Protein AF-0000000066668901 (afdb_homodimer)

Radius of gyration: 28.02 Å; Cα contacts (8 Å, |Δi|>4): 740; chains: 2; bounding box: 65×142×53 Å

Nearest PDB structures (foldseek):
  3ni9-assembly2_B  TM=7.219E-01  e=1.310E+00  Pseudomonas aeruginosa
  4esq-assembly1_A  TM=2.817E-01  e=3.958E-02  Mycobacterium tuberculosis H37Rv
  5hw3-assembly1_A  TM=5.478E-01  e=2.160E+00  Burkholderia vietnamiensis G4
  4pr7-assembly1_A  TM=4.783E-01  e=3.561E+00  Dickeya dadantii
  3bdr-assembly1_A-2  TM=2.875E-01  e=1.828E+00  Synechococcus elongatus

Sequence (358 aa):
MKRIVTRAVPGALLAILAFAAPAHAAPAHAAPVNAQQARDTCLDYLLQTIRAMPEGTYLEAAPDSSLPPGHVLPTGTGSAFLPRAEHYSLGYRLLGDSSSAVYGGTEAAWESFGWELVRKPPYPNGATETQVRPADGYLLDVLLGVGNEYTAVTLSCSTTEPFPGGGPAPAPVPATLVQMKRIVTRAVPGALLAILAFAAPAHAAPAHAAPVNAQQARDTCLDYLLQTIRAMPEGTYLEAAPDSSLPPGHVLPTGTGSAFLPRAEHYSLGYRLLGDSSSAVYGGTEAAWESFGWELVRKPPYPNGATETQVRPADGYLLDVLLGVGNEYTAVTLSCSTTEPFPGGGPAPAPVPATLVQ

Solvent-accessible surface area (backbone atoms only — not comparable to full-atom values): 19812 Å² total; per-residue (Å²): 134,84,81,77,78,76,75,78,74,79,76,77,75,75,75,73,74,72,70,70,67,73,72,73,69,65,70,70,41,62,55,40,77,32,51,47,55,39,50,52,51,39,51,48,53,52,50,54,45,41,55,61,32,66,88,76,30,35,34,33,49,52,85,82,32,94,55,66,36,56,46,76,43,76,37,47,59,41,46,99,43,29,71,26,42,22,30,43,24,30,17,25,31,47,44,52,94,39,52,68,54,46,53,54,38,50,52,51,30,40,47,73,74,66,44,65,78,43,75,49,79,63,44,96,76,63,25,40,39,40,32,35,59,88,28,54,32,38,39,35,38,40,33,43,17,46,45,97,88,46,64,46,27,34,41,32,28,31,42,38,33,61,19,64,38,86,60,73,79,47,81,86,68,74,63,59,48,69,98,132,85,80,79,77,77,77,78,72,80,75,79,77,73,75,72,73,72,70,71,66,73,73,73,69,67,70,70,42,62,55,39,76,33,52,46,55,40,51,52,52,38,51,49,53,52,49,54,45,40,56,61,30,66,88,76,31,34,33,32,48,52,85,81,32,95,56,66,37,58,46,74,45,76,38,46,60,41,47,99,41,29,72,25,42,21,31,42,25,29,18,27,30,47,45,51,93,41,52,68,53,46,53,53,38,48,53,51,29,40,47,73,73,69,43,67,80,44,75,50,78,63,44,96,75,62,24,40,39,41,31,35,60,87,29,56,29,37,37,35,38,41,34,42,19,45,44,96,87,47,64,45,27,33,42,33,29,32,42,39,34,60,20,64,38,87,60,71,77,48,78,84,68,74,63,59,48,70,100

pLDDT: mean 81.2, std 20.25, range [31.91, 98.62]

Secondary structure (DSSP, 8-state):
------------------------------S-SSHHHHHHHHHHHHHHHHHTSPTT-EEE--TT-SS-SEEEEE-S---SSSPPEEEEEEEEEEESS-HHHHHHHHHHHHHHTTPPPEEPPPPTTS-EEEEE-SSTTEEEEEEEEE-SS-EEEEEEEEESS-EE-SSPPPPPPPSEEE-/------------------------------S-SSHHHHHHHHHHHHHHHHHTSPTT-EEE--TT-SS-SEEEEE-S---SSSPPEEEEEEEEEEESS-HHHHHHHHHHHHHHTTPPPEEPPPPTTS-EEEEE-SSTTEEEEEEEEE-SS-EEEEEEEEESS-EE-SSPPPPPPPSEEE-

Foldseek 3Di:
DDPPPPPPDPPPPPPPPPPPPPLPLPPQPDADADQQRQVVVFVVVVQLQQVQFDAFKKWAADPPDPDAQKDKAFDDDDDPVRWTWIKIKGKTWIDDDALVRVLVRSVVSCVVSVWDKDWDDADPQRKTKIWTDSHAFKIWMWIWDDDPPGIIIMIMMMGPDTHTDPDDHHDGDDRMGHD/DDPPPPPDDPPPPPPPPPPPPPLPLPPQDDADADQQRQVVVFVVVVQLQVVQFDAFKKWAADPPDPDAQKDKAFDDDDDPVRWTWIKIKGKTWIDDDALVRVLVRSVVSCVVSVWDKDWDDADPQRKTKIWTDSHAFKIWMWIWDDDPPGIIIMIMMMGPDTHTDPDDHHDGDDRMGHD

Organism: Nocardia brasiliensis (strain ATCC 700358 / HUJEG-1) (NCBI:txid1133849)

Structure (mmCIF, N/CA/C/O backbone):
data_AF-0000000066668901-model_v1
#
loop_
_entity.id
_entity.type
_entity.pdbx_description
1 polymer 'Secreted protein'
#
loop_
_atom_site.group_PDB
_atom_site.id
_atom_site.type_symbol
_atom_site.label_atom_id
_atom_site.label_alt_id
_atom_site.label_comp_id
_atom_site.label_asym_id
_atom_site.label_entity_id
_atom_site.label_seq_id
_atom_site.pdbx_PDB_ins_code
_atom_site.Cartn_x
_atom_site.Cartn_y
_atom_site.Cartn_z
_atom_site.occupancy
_atom_site.B_iso_or_equiv
_atom_site.auth_seq_id
_atom_site.auth_comp_id
_atom_site.auth_asym_id
_atom_site.auth_atom_id
_atom_site.pdbx_PDB_model_num
ATOM 1 N N . MET A 1 1 ? -48.812 73.938 -0.916 1 35.53 1 MET A N 1
ATOM 2 C CA . MET A 1 1 ? -47.906 73.062 -1.65 1 35.53 1 MET A CA 1
ATOM 3 C C . MET A 1 1 ? -47.75 71.688 -0.967 1 35.53 1 MET A C 1
ATOM 5 O O . MET A 1 1 ? -47.5 71.625 0.233 1 35.53 1 MET A O 1
ATOM 9 N N . LYS A 1 2 ? -48.5 70.688 -1.486 1 43.75 2 LYS A N 1
ATOM 10 C CA . LYS A 1 2 ? -48.688 69.312 -1.027 1 43.75 2 LYS A CA 1
ATOM 11 C C . LYS A 1 2 ? -47.375 68.562 -0.97 1 43.75 2 LYS A C 1
ATOM 13 O O . LYS A 1 2 ? -46.625 68.562 -1.948 1 43.75 2 LYS A O 1
ATOM 18 N N . ARG A 1 3 ? -46.812 68.375 0.239 1 45.44 3 ARG A N 1
ATOM 19 C CA . ARG A 1 3 ? -45.594 67.625 0.532 1 45.44 3 ARG A CA 1
ATOM 20 C C . ARG A 1 3 ? -45.719 66.188 0.043 1 45.44 3 ARG A C 1
ATOM 22 O O . ARG A 1 3 ? -46.656 65.438 0.432 1 45.44 3 ARG A O 1
ATOM 29 N N . ILE A 1 4 ? -45.438 65.938 -1.246 1 40.59 4 ILE A N 1
ATOM 30 C CA . ILE A 1 4 ? -45.531 64.562 -1.791 1 40.59 4 ILE A CA 1
ATOM 31 C C . ILE A 1 4 ? -44.562 63.625 -1.046 1 40.59 4 ILE A C 1
ATOM 33 O O . ILE A 1 4 ? -43.375 63.844 -1.037 1 40.59 4 ILE A O 1
ATOM 37 N N . VAL A 1 5 ? -45 63 0.027 1 40.78 5 VAL A N 1
ATOM 38 C CA . VAL A 1 5 ? -44.25 62 0.776 1 40.78 5 VAL A CA 1
ATOM 39 C C . VAL A 1 5 ? -43.969 60.781 -0.121 1 40.78 5 VAL A C 1
ATOM 41 O O . VAL A 1 5 ? -44.875 60.094 -0.578 1 40.78 5 VAL A O 1
ATOM 44 N N . THR A 1 6 ? -42.969 60.906 -1.018 1 38.84 6 THR A N 1
ATOM 45 C CA . THR A 1 6 ? -42.625 59.719 -1.814 1 38.84 6 THR A CA 1
ATOM 46 C C . THR A 1 6 ? -42.156 58.594 -0.92 1 38.84 6 THR A C 1
ATOM 48 O O . THR A 1 6 ? -41.219 58.75 -0.132 1 38.84 6 THR A O 1
ATOM 51 N N . ARG A 1 7 ? -43.062 57.656 -0.615 1 41.59 7 ARG A N 1
ATOM 52 C CA . ARG A 1 7 ? -42.781 56.406 0.105 1 41.59 7 ARG A CA 1
ATOM 53 C C . ARG A 1 7 ? -41.719 55.594 -0.635 1 41.59 7 ARG A C 1
ATOM 55 O O . ARG A 1 7 ? -41.906 55.281 -1.813 1 41.59 7 ARG A O 1
ATOM 62 N N . ALA A 1 8 ? -40.469 55.75 -0.237 1 41.97 8 ALA A N 1
ATOM 63 C CA . ALA A 1 8 ? -39.375 54.938 -0.774 1 41.97 8 ALA A CA 1
ATOM 64 C C . ALA A 1 8 ? -39.688 53.438 -0.672 1 41.97 8 ALA A C 1
ATOM 66 O O . ALA A 1 8 ? -40.125 52.969 0.381 1 41.97 8 ALA A O 1
ATOM 67 N N . VAL A 1 9 ? -40.156 52.875 -1.815 1 43 9 VAL A N 1
ATOM 68 C CA . VAL A 1 9 ? -40.438 51.438 -1.922 1 43 9 VAL A CA 1
ATOM 69 C C . VAL A 1 9 ? -39.219 50.656 -1.488 1 43 9 VAL A C 1
ATOM 71 O O . VAL A 1 9 ? -38.094 51 -1.865 1 43 9 VAL A O 1
ATOM 74 N N . PRO A 1 10 ? -39.344 49.906 -0.34 1 42.06 10 PRO A N 1
ATOM 75 C CA . PRO A 1 10 ? -38.219 49.031 0.093 1 42.06 10 PRO A CA 1
ATOM 76 C C . PRO A 1 10 ? -37.719 48.125 -1.023 1 42.06 10 PRO A C 1
ATOM 78 O O . PRO A 1 10 ? -38.531 47.594 -1.809 1 42.06 10 PRO A O 1
ATOM 81 N N . GLY A 1 11 ? -36.562 48.531 -1.672 1 38.78 11 GLY A N 1
ATOM 82 C CA . GLY A 1 11 ? -35.906 47.688 -2.656 1 38.78 11 GLY A CA 1
ATOM 83 C C . GLY A 1 11 ? -35.781 46.25 -2.217 1 38.78 11 GLY A C 1
ATOM 84 O O . GLY A 1 11 ? -35.5 45.969 -1.053 1 38.78 11 GLY A O 1
ATOM 85 N N . ALA A 1 12 ? -36.625 45.312 -2.846 1 37.84 12 ALA A N 1
ATOM 86 C CA . ALA A 1 12 ? -36.5 43.875 -2.701 1 37.84 12 ALA A CA 1
ATOM 87 C C . ALA A 1 12 ? -35.062 43.406 -2.914 1 37.84 12 ALA A C 1
ATOM 89 O O . ALA A 1 12 ? -34.469 43.688 -3.961 1 37.84 12 ALA A O 1
ATOM 90 N N . LEU A 1 13 ? -34.25 43.375 -1.838 1 39.53 13 LEU A N 1
ATOM 91 C CA . LEU A 1 13 ? -32.969 42.719 -1.944 1 39.53 13 LEU A CA 1
ATOM 92 C C . LEU A 1 13 ? -33.094 41.344 -2.568 1 39.53 13 LEU A C 1
ATOM 94 O O . LEU A 1 13 ? -33.781 40.469 -2.014 1 39.53 13 LEU A O 1
ATOM 98 N N . LEU A 1 14 ? -33.062 41.281 -3.879 1 38.72 14 LEU A N 1
ATOM 99 C CA . LEU A 1 14 ? -32.906 39.969 -4.488 1 38.72 14 LEU A CA 1
ATOM 100 C C . LEU A 1 14 ? -31.719 39.219 -3.885 1 38.72 14 LEU A C 1
ATOM 102 O O . LEU A 1 14 ? -30.578 39.656 -4.008 1 38.72 14 LEU A O 1
ATOM 106 N N . ALA A 1 15 ? -32.031 38.406 -2.863 1 37.22 15 ALA A N 1
ATOM 107 C CA . ALA A 1 15 ? -31.047 37.438 -2.41 1 37.22 15 ALA A CA 1
ATOM 108 C C . ALA A 1 15 ? -30.547 36.594 -3.566 1 37.22 15 ALA A C 1
ATOM 110 O O . ALA A 1 15 ? -31.328 35.844 -4.18 1 37.22 15 ALA A O 1
ATOM 111 N N . ILE A 1 16 ? -29.594 37.125 -4.293 1 40.16 16 ILE A N 1
ATOM 112 C CA . ILE A 1 16 ? -28.922 36.219 -5.215 1 40.16 16 ILE A CA 1
ATOM 113 C C . ILE A 1 16 ? -28.469 34.969 -4.465 1 40.16 16 ILE A C 1
ATOM 115 O O . ILE A 1 16 ? -27.625 35.031 -3.572 1 40.16 16 ILE A O 1
ATOM 119 N N . LEU A 1 17 ? -29.312 34 -4.438 1 37.25 17 LEU A N 1
ATOM 120 C CA . LEU A 1 17 ? -28.828 32.656 -4.102 1 37.25 17 LEU A CA 1
ATOM 121 C C . LEU A 1 17 ? -27.609 32.312 -4.938 1 37.25 17 LEU A C 1
ATOM 123 O O . LEU A 1 17 ? -27.703 32.125 -6.152 1 37.25 17 LEU A O 1
ATOM 127 N N . ALA A 1 18 ? -26.453 32.844 -4.57 1 35.03 18 ALA A N 1
ATOM 128 C CA . ALA A 1 18 ? -25.25 32.25 -5.148 1 35.03 18 ALA A CA 1
ATOM 129 C C . ALA A 1 18 ? -25.344 30.719 -5.129 1 35.03 18 ALA A C 1
ATOM 131 O O . ALA A 1 18 ? -25.359 30.109 -4.062 1 35.03 18 ALA A O 1
ATOM 132 N N . PHE A 1 19 ? -25.984 30.156 -6.078 1 38.12 19 PHE A N 1
ATOM 133 C CA . PHE A 1 19 ? -25.75 28.734 -6.293 1 38.12 19 PHE A CA 1
ATOM 134 C C . PHE A 1 19 ? -24.25 28.422 -6.172 1 38.12 19 PHE A C 1
ATOM 136 O O . PHE A 1 19 ? -23.453 28.844 -7 1 38.12 19 PHE A O 1
ATOM 143 N N . ALA A 1 20 ? -23.75 28.266 -4.961 1 35.5 20 ALA A N 1
ATOM 144 C CA . ALA A 1 20 ? -22.422 27.672 -4.84 1 35.5 20 ALA A CA 1
ATOM 145 C C . ALA A 1 20 ? -22.203 26.594 -5.906 1 35.5 20 ALA A C 1
ATOM 147 O O . ALA A 1 20 ? -22.984 25.656 -6.031 1 35.5 20 ALA A O 1
ATOM 148 N N . ALA A 1 21 ? -21.688 26.953 -7.066 1 34.75 21 ALA A N 1
ATOM 149 C CA . ALA A 1 21 ? -21.234 25.953 -8.031 1 34.75 21 ALA A CA 1
ATOM 150 C C . ALA A 1 21 ? -20.75 24.703 -7.328 1 34.75 21 ALA A C 1
ATOM 152 O O . ALA A 1 21 ? -20.062 24.781 -6.305 1 34.75 21 ALA A O 1
ATOM 153 N N . PRO A 1 22 ? -21.5 23.641 -7.445 1 35.5 22 PRO A N 1
ATOM 154 C CA . PRO A 1 22 ? -20.969 22.406 -6.852 1 35.5 22 PRO A CA 1
ATOM 155 C C . PRO A 1 22 ? -19.453 22.312 -6.984 1 35.5 22 PRO A C 1
ATOM 157 O O . PRO A 1 22 ? -18.875 22.75 -7.984 1 35.5 22 PRO A O 1
ATOM 160 N N . ALA A 1 23 ? -18.719 22.625 -5.98 1 32.88 23 ALA A N 1
ATOM 161 C CA . ALA A 1 23 ? -17.281 22.359 -5.984 1 32.88 23 ALA A CA 1
ATOM 162 C C . ALA A 1 23 ? -16.938 21.25 -6.965 1 32.88 23 ALA A C 1
ATOM 164 O O . ALA A 1 23 ? -17.609 20.219 -7.012 1 32.88 23 ALA A O 1
ATOM 165 N N . HIS A 1 24 ? -16.562 21.516 -8.172 1 31.91 24 HIS A N 1
ATOM 166 C CA . HIS A 1 24 ? -16.031 20.562 -9.148 1 31.91 24 HIS A CA 1
ATOM 167 C C . HIS A 1 24 ? -15.383 19.375 -8.453 1 31.91 24 HIS A C 1
ATOM 169 O O . HIS A 1 24 ? -14.461 19.547 -7.652 1 31.91 24 HIS A O 1
ATOM 175 N N . ALA A 1 25 ? -16.172 18.391 -8.117 1 33.16 25 ALA A N 1
ATOM 176 C CA . ALA A 1 25 ? -15.609 17.125 -7.645 1 33.16 25 ALA A CA 1
ATOM 177 C C . ALA A 1 25 ? -14.25 16.875 -8.289 1 33.16 25 ALA A C 1
ATOM 179 O O . ALA A 1 25 ? -14.102 16.969 -9.508 1 33.16 25 ALA A O 1
ATOM 180 N N . ALA A 1 26 ? -13.219 17.328 -7.754 1 37.16 26 ALA A N 1
ATOM 181 C CA . ALA A 1 26 ? -11.906 16.984 -8.297 1 37.16 26 ALA A CA 1
ATOM 182 C C . ALA A 1 26 ? -11.984 15.703 -9.117 1 37.16 26 ALA A C 1
ATOM 184 O O . ALA A 1 26 ? -12.711 14.766 -8.766 1 37.16 26 ALA A O 1
ATOM 185 N N . PRO A 1 27 ? -11.766 15.727 -10.305 1 37.28 27 PRO A N 1
ATOM 186 C CA . PRO A 1 27 ? -11.82 14.547 -11.172 1 37.28 27 PRO A CA 1
ATOM 187 C C . PRO A 1 27 ? -11.477 13.25 -10.438 1 37.28 27 PRO A C 1
ATOM 189 O O . PRO A 1 27 ? -10.672 13.266 -9.5 1 37.28 27 PRO A O 1
ATOM 192 N N . ALA A 1 28 ? -12.375 12.328 -10.188 1 41.41 28 ALA A N 1
ATOM 193 C CA . ALA A 1 28 ? -12.188 10.969 -9.703 1 41.41 28 ALA A CA 1
ATOM 194 C C . ALA A 1 28 ? -10.789 10.453 -10.031 1 41.41 28 ALA A C 1
ATOM 196 O O . ALA A 1 28 ? -10.461 10.227 -11.195 1 41.41 28 ALA A O 1
ATOM 197 N N . HIS A 1 29 ? -9.852 11.164 -9.398 1 49.72 29 HIS A N 1
ATOM 198 C CA . HIS A 1 29 ? -8.516 10.688 -9.742 1 49.72 29 HIS A CA 1
ATOM 199 C C . HIS A 1 29 ? -8.453 9.164 -9.766 1 49.72 29 HIS A C 1
ATOM 201 O O . HIS A 1 29 ? -8.859 8.516 -8.797 1 49.72 29 HIS A O 1
ATOM 207 N N . ALA A 1 30 ? -8.367 8.578 -10.938 1 63.25 30 ALA A N 1
ATOM 208 C CA . ALA A 1 30 ? -8.055 7.211 -11.328 1 63.25 30 ALA A CA 1
ATOM 209 C C . ALA A 1 30 ? -6.805 6.703 -10.617 1 63.25 30 ALA A C 1
ATOM 211 O O . ALA A 1 30 ? -6.051 7.492 -10.047 1 63.25 30 ALA A O 1
ATOM 212 N N . ALA A 1 31 ? -6.641 5.516 -10.336 1 74.81 31 ALA A N 1
ATOM 213 C CA . ALA A 1 31 ? -5.414 4.852 -9.906 1 74.81 31 ALA A CA 1
ATOM 214 C C . ALA A 1 31 ? -4.191 5.473 -10.578 1 74.81 31 ALA A C 1
ATOM 216 O O . ALA A 1 31 ? -4.23 5.82 -11.758 1 74.81 31 ALA A O 1
ATOM 217 N N . PRO A 1 32 ? -3.18 5.918 -9.734 1 87.19 32 PRO A N 1
ATOM 218 C CA . PRO A 1 32 ? -1.981 6.484 -10.352 1 87.19 32 PRO A CA 1
ATOM 219 C C . PRO A 1 32 ? -1.396 5.582 -11.438 1 87.19 32 PRO A C 1
ATOM 221 O O . PRO A 1 32 ? -1.416 4.359 -11.305 1 87.19 32 PRO A O 1
ATOM 224 N N . VAL A 1 33 ? -0.853 6.219 -12.406 1 86 33 VAL A N 1
ATOM 225 C CA . VAL A 1 33 ? -0.315 5.43 -13.508 1 86 33 VAL A CA 1
ATOM 226 C C . VAL A 1 33 ? 1.182 5.207 -13.305 1 86 33 VAL A C 1
ATOM 228 O O . VAL A 1 33 ? 1.773 4.324 -13.922 1 86 33 VAL A O 1
ATOM 231 N N . ASN A 1 34 ? 1.795 6.086 -12.492 1 89 34 ASN A N 1
ATOM 232 C CA . ASN A 1 34 ? 3.203 5.914 -12.156 1 89 34 ASN A CA 1
ATOM 233 C C . ASN A 1 34 ? 3.557 6.625 -10.852 1 89 34 ASN A C 1
ATOM 235 O O . ASN A 1 34 ? 2.715 7.301 -10.258 1 89 34 ASN A O 1
ATOM 239 N N . ALA A 1 35 ? 4.809 6.5 -10.508 1 93.06 35 ALA A N 1
ATOM 240 C CA . ALA A 1 35 ? 5.258 7.012 -9.219 1 93.06 35 ALA A CA 1
ATOM 241 C C . ALA A 1 35 ? 5.219 8.539 -9.188 1 93.06 35 ALA A C 1
ATOM 243 O O . ALA A 1 35 ? 4.852 9.133 -8.172 1 93.06 35 ALA A O 1
ATOM 244 N N . GLN A 1 36 ? 5.609 9.172 -10.281 1 95.81 36 GLN A N 1
ATOM 245 C CA . GLN A 1 36 ? 5.625 10.633 -10.32 1 95.81 36 GLN A CA 1
ATOM 246 C C . GLN A 1 36 ? 4.219 11.203 -10.164 1 95.81 36 GLN A C 1
ATOM 248 O O . GLN A 1 36 ? 4.012 12.156 -9.414 1 95.81 36 GLN A O 1
ATOM 253 N N . GLN A 1 37 ? 3.316 10.602 -10.797 1 94.38 37 GLN A N 1
ATOM 254 C CA . GLN A 1 37 ? 1.939 11.07 -10.688 1 94.38 37 GLN A CA 1
ATOM 255 C C . GLN A 1 37 ? 1.402 10.875 -9.273 1 94.38 37 GLN A C 1
ATOM 257 O O . GLN A 1 37 ? 0.706 11.742 -8.742 1 94.38 37 GLN A O 1
ATOM 262 N N . ALA A 1 38 ? 1.666 9.727 -8.719 1 95.5 38 ALA A N 1
ATOM 263 C CA . ALA A 1 38 ? 1.251 9.461 -7.344 1 95.5 38 ALA A CA 1
ATOM 264 C C . ALA A 1 38 ? 1.813 10.516 -6.395 1 95.5 38 ALA A C 1
ATOM 266 O O . ALA A 1 38 ? 1.083 11.07 -5.57 1 95.5 38 ALA A O 1
ATOM 267 N N . ARG A 1 39 ? 3.072 10.781 -6.555 1 96.12 39 ARG A N 1
ATOM 268 C CA . ARG A 1 39 ? 3.76 11.781 -5.75 1 96.12 39 ARG A CA 1
ATOM 269 C C . ARG A 1 39 ? 3.107 13.156 -5.906 1 96.12 39 ARG A C 1
ATOM 271 O O . ARG A 1 39 ? 2.816 13.828 -4.914 1 96.12 39 ARG A O 1
ATOM 278 N N . ASP A 1 40 ? 2.883 13.57 -7.074 1 96.88 40 ASP A N 1
ATOM 279 C CA . ASP A 1 40 ? 2.328 14.898 -7.344 1 96.88 40 ASP A CA 1
ATOM 280 C C . ASP A 1 40 ? 0.921 15.031 -6.766 1 96.88 40 ASP A C 1
ATOM 282 O O . ASP A 1 40 ? 0.581 16.062 -6.184 1 96.88 40 ASP A O 1
ATOM 286 N N . THR A 1 41 ? 0.153 14.023 -6.945 1 96.19 41 THR A N 1
ATOM 287 C CA . THR A 1 41 ? -1.222 14.047 -6.457 1 96.19 41 THR A CA 1
ATOM 288 C C . THR A 1 41 ? -1.252 14.102 -4.934 1 96.19 41 THR A C 1
ATOM 290 O O . THR A 1 41 ? -2.004 14.883 -4.348 1 96.19 41 THR A O 1
ATOM 293 N N . CYS A 1 42 ? -0.429 13.32 -4.309 1 96.44 42 CYS A N 1
ATOM 294 C CA . CYS A 1 42 ? -0.349 13.336 -2.852 1 96.44 42 CYS A CA 1
ATOM 295 C C . CYS A 1 42 ? 0.105 14.703 -2.346 1 96.44 42 CYS A C 1
ATOM 297 O O . CYS A 1 42 ? -0.451 15.227 -1.379 1 96.44 42 CYS A O 1
ATOM 299 N N . LEU A 1 43 ? 1.088 15.25 -2.984 1 96.94 43 LEU A N 1
ATOM 300 C CA . LEU A 1 43 ? 1.572 16.562 -2.596 1 96.94 43 LEU A CA 1
ATOM 301 C C . LEU A 1 43 ? 0.469 17.609 -2.727 1 96.94 43 LEU A C 1
ATOM 303 O O . LEU A 1 43 ? 0.296 18.453 -1.84 1 96.94 43 LEU A O 1
ATOM 307 N N . ASP A 1 44 ? -0.245 17.516 -3.768 1 97 44 ASP A N 1
ATOM 308 C CA . ASP A 1 44 ? -1.334 18.469 -3.996 1 97 44 ASP A CA 1
ATOM 309 C C . ASP A 1 44 ? -2.393 18.359 -2.9 1 97 44 ASP A C 1
ATOM 311 O O . ASP A 1 44 ? -2.902 19.375 -2.422 1 97 44 ASP A O 1
ATOM 315 N N . TYR A 1 45 ? -2.74 17.156 -2.492 1 97.25 45 TYR A N 1
ATOM 316 C CA . TYR A 1 45 ? -3.752 16.969 -1.46 1 97.25 45 TYR A CA 1
ATOM 317 C C . TYR A 1 45 ? -3.277 17.516 -0.12 1 97.25 45 TYR A C 1
ATOM 319 O O . TYR A 1 45 ? -4.059 18.109 0.627 1 97.25 45 TYR A O 1
ATOM 327 N N . LEU A 1 46 ? -2.012 17.281 0.181 1 97.88 46 LEU A N 1
ATOM 328 C CA . LEU A 1 46 ? -1.497 17.797 1.446 1 97.88 46 LEU A CA 1
ATOM 329 C C . LEU A 1 46 ? -1.474 19.312 1.443 1 97.88 46 LEU A C 1
ATOM 331 O O . LEU A 1 46 ? -1.865 19.953 2.428 1 97.88 46 LEU A O 1
ATOM 335 N N . LEU A 1 47 ? -1.057 19.875 0.335 1 98.06 47 LEU A N 1
ATOM 336 C CA . LEU A 1 47 ? -1.022 21.328 0.222 1 98.06 47 LEU A CA 1
ATOM 337 C C . LEU A 1 47 ? -2.43 21.922 0.276 1 98.06 47 LEU A C 1
ATOM 339 O O . LEU A 1 47 ? -2.662 22.922 0.943 1 98.06 47 LEU A O 1
ATOM 343 N N . GLN A 1 48 ? -3.312 21.266 -0.407 1 98.12 48 GLN A N 1
ATOM 344 C CA . GLN A 1 48 ? -4.707 21.688 -0.348 1 98.12 48 GLN A CA 1
ATOM 345 C C . GLN A 1 48 ? -5.215 21.703 1.091 1 98.12 48 GLN A C 1
ATOM 347 O O . GLN A 1 48 ? -5.918 22.641 1.496 1 98.12 48 GLN A O 1
ATOM 352 N N . THR A 1 49 ? -4.883 20.734 1.823 1 98.5 49 THR A N 1
ATOM 353 C CA . THR A 1 49 ? -5.344 20.594 3.201 1 98.5 49 THR A CA 1
ATOM 354 C C . THR A 1 49 ? -4.793 21.734 4.066 1 98.5 49 THR A C 1
ATOM 356 O O . THR A 1 49 ? -5.555 22.453 4.699 1 98.5 49 THR A O 1
ATOM 359 N N . ILE A 1 50 ? -3.471 21.969 4.016 1 98.44 50 ILE A N 1
ATOM 360 C CA . ILE A 1 50 ? -2.912 22.953 4.945 1 98.44 50 ILE A CA 1
ATOM 361 C C . ILE A 1 50 ? -3.268 24.359 4.484 1 98.44 50 ILE A C 1
ATOM 363 O O . ILE A 1 50 ? -3.332 25.281 5.297 1 98.44 50 ILE A O 1
ATOM 367 N N . ARG A 1 51 ? -3.58 24.562 3.219 1 98 51 ARG A N 1
ATOM 368 C CA . ARG A 1 51 ? -3.998 25.875 2.732 1 98 51 ARG A CA 1
ATOM 369 C C . ARG A 1 51 ? -5.383 26.234 3.256 1 98 51 ARG A C 1
ATOM 371 O O . ARG A 1 51 ? -5.73 27.406 3.352 1 98 51 ARG A O 1
ATOM 378 N N . ALA A 1 52 ? -6.148 25.25 3.586 1 98.25 52 ALA A N 1
ATOM 379 C CA . ALA A 1 52 ? -7.496 25.484 4.105 1 98.25 52 ALA A CA 1
ATOM 380 C C . ALA A 1 52 ? -7.484 25.594 5.629 1 98.25 52 ALA A C 1
ATOM 382 O O . ALA A 1 52 ? -8.531 25.812 6.25 1 98.25 52 ALA A O 1
ATOM 383 N N . MET A 1 53 ? -6.316 25.422 6.227 1 98.12 53 MET A N 1
ATOM 384 C CA . MET A 1 53 ? -6.176 25.484 7.68 1 98.12 53 MET A CA 1
ATOM 385 C C . MET A 1 53 ? -5.695 26.859 8.125 1 98.12 53 MET A C 1
ATOM 387 O O . MET A 1 53 ? -5.336 27.703 7.301 1 98.12 53 MET A O 1
ATOM 391 N N . PRO A 1 54 ? -5.805 27.172 9.438 1 96.19 54 PRO A N 1
ATOM 392 C CA . PRO A 1 54 ? -5.387 28.484 9.922 1 96.19 54 PRO A CA 1
ATOM 393 C C . PRO A 1 54 ? -3.945 28.828 9.547 1 96.19 54 PRO A C 1
ATOM 395 O O . PRO A 1 54 ? -3.117 27.922 9.391 1 96.19 54 PRO A O 1
ATOM 398 N N . GLU A 1 55 ? -3.656 30.062 9.484 1 94.94 55 GLU A N 1
ATOM 399 C CA . GLU A 1 55 ? -2.311 30.531 9.172 1 94.94 55 GLU A CA 1
ATOM 400 C C . GLU A 1 55 ? -1.295 30.016 10.18 1 94.94 55 GLU A C 1
ATOM 402 O O . GLU A 1 55 ? -1.588 29.938 11.375 1 94.94 55 GLU A O 1
ATOM 407 N N . GLY A 1 56 ? -0.109 29.656 9.711 1 95.56 56 GLY A N 1
ATOM 408 C CA . GLY A 1 56 ? 0.942 29.172 10.586 1 95.56 56 GLY A CA 1
ATOM 409 C C . GLY A 1 56 ? 1.062 27.672 10.602 1 95.56 56 GLY A C 1
ATOM 410 O O . GLY A 1 56 ? 2.025 27.125 11.141 1 95.56 56 GLY A O 1
ATOM 411 N N . THR A 1 57 ? 0.033 27 10.016 1 97.44 57 THR A N 1
ATOM 412 C CA . THR A 1 57 ? 0.099 25.547 9.883 1 97.44 57 THR A CA 1
ATOM 413 C C . THR A 1 57 ? 1.078 25.141 8.781 1 97.44 57 THR A C 1
ATOM 415 O O . THR A 1 57 ? 1.094 25.75 7.707 1 97.44 57 THR A O 1
ATOM 418 N N . TYR A 1 58 ? 1.931 24.234 9.109 1 97.44 58 TYR A N 1
ATOM 419 C CA . TYR A 1 58 ? 2.875 23.781 8.094 1 97.44 58 TYR A CA 1
ATOM 420 C C . TYR A 1 58 ? 3.275 22.328 8.32 1 97.44 58 TYR A C 1
ATOM 422 O O . TYR A 1 58 ? 2.902 21.734 9.336 1 97.44 58 TYR A O 1
ATOM 430 N N . LEU A 1 59 ? 3.918 21.766 7.312 1 96.44 59 LEU A N 1
ATOM 431 C CA . LEU A 1 59 ? 4.375 20.391 7.352 1 96.44 59 LEU A CA 1
ATOM 432 C C . LEU A 1 59 ? 5.898 20.312 7.371 1 96.44 59 LEU A C 1
ATOM 434 O O . LEU A 1 59 ? 6.57 21.094 6.688 1 96.44 59 LEU A O 1
ATOM 438 N N . GLU A 1 60 ? 6.336 19.375 8.195 1 94.31 60 GLU A N 1
ATOM 439 C CA . GLU A 1 60 ? 7.777 19.172 8.273 1 94.31 60 GLU A CA 1
ATOM 440 C C . GLU A 1 60 ? 8.125 17.688 8.32 1 94.31 60 GLU A C 1
ATOM 442 O O . GLU A 1 60 ? 7.441 16.906 8.977 1 94.31 60 GLU A O 1
ATOM 447 N N . ALA A 1 61 ? 9.195 17.391 7.629 1 91.19 61 ALA A N 1
ATOM 448 C CA . ALA A 1 61 ? 9.68 16 7.707 1 91.19 61 ALA A CA 1
ATOM 449 C C . ALA A 1 61 ? 9.93 15.602 9.156 1 91.19 61 ALA A C 1
ATOM 451 O O . ALA A 1 61 ? 10.461 16.391 9.945 1 91.19 61 ALA A O 1
ATOM 452 N N . ALA A 1 62 ? 9.445 14.414 9.445 1 83.44 62 ALA A N 1
ATOM 453 C CA . ALA A 1 62 ? 9.695 13.922 10.797 1 83.44 62 ALA A CA 1
ATOM 454 C C . ALA A 1 62 ? 11.188 13.719 11.047 1 83.44 62 ALA A C 1
ATOM 456 O O . ALA A 1 62 ? 11.836 12.953 10.336 1 83.44 62 ALA A O 1
ATOM 457 N N . PRO A 1 63 ? 11.695 14.367 12.031 1 76.25 63 PRO A N 1
ATOM 458 C CA . PRO A 1 63 ? 13.141 14.297 12.242 1 76.25 63 PRO A CA 1
ATOM 459 C C . PRO A 1 63 ? 13.609 12.914 12.688 1 76.25 63 PRO A C 1
ATOM 461 O O . PRO A 1 63 ? 14.781 12.57 12.516 1 76.25 63 PRO A O 1
ATOM 464 N N . ASP A 1 64 ? 12.797 12.164 13.242 1 73.62 64 ASP A N 1
ATOM 465 C CA . ASP A 1 64 ? 13.172 10.875 13.82 1 73.62 64 ASP A CA 1
ATOM 466 C C . ASP A 1 64 ? 12.82 9.727 12.875 1 73.62 64 ASP A C 1
ATOM 468 O O . ASP A 1 64 ? 12.945 8.555 13.242 1 73.62 64 ASP A O 1
ATOM 472 N N . SER A 1 65 ? 12.445 10.133 11.711 1 72.5 65 SER A N 1
ATOM 473 C CA . SER A 1 65 ? 12.102 9.078 10.766 1 72.5 65 SER A CA 1
ATOM 474 C C . SER A 1 65 ? 13.328 8.602 10.008 1 72.5 65 SER A C 1
ATOM 476 O O . SER A 1 65 ? 14.18 9.398 9.617 1 72.5 65 SER A O 1
ATOM 478 N N . SER A 1 66 ? 13.352 7.242 9.852 1 70.81 66 SER A N 1
ATOM 479 C CA . SER A 1 66 ? 14.43 6.668 9.055 1 70.81 66 SER A CA 1
ATOM 480 C C . SER A 1 66 ? 14.102 6.715 7.566 1 70.81 66 SER A C 1
ATOM 482 O O . SER A 1 66 ? 14.977 6.496 6.727 1 70.81 66 SER A O 1
ATOM 484 N N . LEU A 1 67 ? 12.93 7.098 7.27 1 75.62 67 LEU A N 1
ATOM 485 C CA . LEU A 1 67 ? 12.5 7.168 5.875 1 75.62 67 LEU A CA 1
ATOM 486 C C . LEU A 1 67 ? 12.266 8.617 5.449 1 75.62 67 LEU A C 1
ATOM 488 O O . LEU A 1 67 ? 11.867 9.445 6.262 1 75.62 67 LEU A O 1
ATOM 492 N N . PRO A 1 68 ? 12.617 8.836 4.156 1 84.94 68 PRO A N 1
ATOM 493 C CA . PRO A 1 68 ? 12.188 10.148 3.666 1 84.94 68 PRO A CA 1
ATOM 494 C C . PRO A 1 68 ? 10.672 10.328 3.703 1 84.94 68 PRO A C 1
ATOM 496 O O . PRO A 1 68 ? 9.93 9.344 3.711 1 84.94 68 PRO A O 1
ATOM 499 N N . PRO A 1 69 ? 10.219 11.594 3.66 1 89.88 69 PRO A N 1
ATOM 500 C CA . PRO A 1 69 ? 8.773 11.82 3.75 1 89.88 69 PRO A CA 1
ATOM 501 C C . PRO A 1 69 ? 7.996 11.148 2.619 1 89.88 69 PRO A C 1
ATOM 503 O O . PRO A 1 69 ? 6.875 10.688 2.826 1 89.88 69 PRO A O 1
ATOM 506 N N . GLY A 1 70 ? 8.539 11.18 1.416 1 93.19 70 GLY A N 1
ATOM 507 C CA . GLY A 1 70 ? 7.934 10.508 0.274 1 93.19 70 GLY A CA 1
ATOM 508 C C . GLY A 1 70 ? 8.75 9.336 -0.234 1 93.19 70 GLY A C 1
ATOM 509 O O . GLY A 1 70 ? 9.961 9.453 -0.419 1 93.19 70 GLY A O 1
ATOM 510 N N . HIS A 1 71 ? 8.039 8.18 -0.41 1 90.56 71 HIS A N 1
ATOM 511 C CA . HIS A 1 71 ? 8.766 7.008 -0.891 1 90.56 71 HIS A CA 1
ATOM 512 C C . HIS A 1 71 ? 7.812 6.008 -1.541 1 90.56 71 HIS A C 1
ATOM 514 O O . HIS A 1 71 ? 6.602 6.055 -1.312 1 90.56 71 HIS A O 1
ATOM 520 N N . VAL A 1 72 ? 8.359 5.148 -2.357 1 90.19 72 VAL A N 1
ATOM 521 C CA . VAL A 1 72 ? 7.613 4.066 -2.984 1 90.19 72 VAL A CA 1
ATOM 522 C C . VAL A 1 72 ? 7.699 2.811 -2.121 1 90.19 72 VAL A C 1
ATOM 524 O O . VAL A 1 72 ? 8.68 2.611 -1.399 1 90.19 72 VAL A O 1
ATOM 527 N N . LEU A 1 73 ? 6.652 2.018 -2.191 1 87 73 LEU A N 1
ATOM 528 C CA . LEU A 1 73 ? 6.543 0.754 -1.472 1 87 73 LEU A CA 1
ATOM 529 C C . LEU A 1 73 ? 6.312 -0.403 -2.438 1 87 73 LEU A C 1
ATOM 531 O O . LEU A 1 73 ? 5.199 -0.583 -2.943 1 87 73 LEU A O 1
ATOM 535 N N . PRO A 1 74 ? 7.293 -1.208 -2.664 1 82.75 74 PRO A N 1
ATOM 536 C CA . PRO A 1 74 ? 7.117 -2.326 -3.594 1 82.75 74 PRO A CA 1
ATOM 537 C C . PRO A 1 74 ? 6.25 -3.441 -3.02 1 82.75 74 PRO A C 1
ATOM 539 O O . PRO A 1 74 ? 6.352 -3.762 -1.833 1 82.75 74 PRO A O 1
ATOM 542 N N . THR A 1 75 ? 5.336 -3.936 -3.877 1 82.19 75 THR A N 1
ATOM 543 C CA . THR A 1 75 ? 4.504 -5.059 -3.465 1 82.19 75 THR A CA 1
ATOM 544 C C . THR A 1 75 ? 5.07 -6.375 -3.986 1 82.19 75 THR A C 1
ATOM 546 O O . THR A 1 75 ? 5.762 -6.398 -5.004 1 82.19 75 THR A O 1
ATOM 549 N N . GLY A 1 76 ? 4.738 -7.473 -3.297 1 74.94 76 GLY A N 1
ATOM 550 C CA . GLY A 1 76 ? 5.121 -8.797 -3.762 1 74.94 76 GLY A CA 1
ATOM 551 C C . GLY A 1 76 ? 6.621 -9.016 -3.781 1 74.94 76 GLY A C 1
ATOM 552 O O . GLY A 1 76 ? 7.355 -8.375 -3.021 1 74.94 76 GLY A O 1
ATOM 553 N N . THR A 1 77 ? 6.941 -10.148 -4.5 1 72.12 77 THR A N 1
ATOM 554 C CA . THR A 1 77 ? 8.336 -10.531 -4.668 1 72.12 77 THR A CA 1
ATOM 555 C C . THR A 1 77 ? 8.797 -10.273 -6.102 1 72.12 77 THR A C 1
ATOM 557 O O . THR A 1 77 ? 8.031 -10.477 -7.047 1 72.12 77 THR A O 1
ATOM 560 N N . GLY A 1 78 ? 9.656 -9.164 -6.285 1 64.31 78 GLY A N 1
ATOM 561 C CA . GLY A 1 78 ? 10.094 -8.789 -7.617 1 64.31 78 GLY A CA 1
ATOM 562 C C . GLY A 1 78 ? 11.539 -9.172 -7.902 1 64.31 78 GLY A C 1
ATOM 563 O O . GLY A 1 78 ? 12.258 -9.617 -7.008 1 64.31 78 GLY A O 1
ATOM 564 N N . SER A 1 79 ? 11.734 -9.305 -9.234 1 66 79 SER A N 1
ATOM 565 C CA . SER A 1 79 ? 13.086 -9.445 -9.758 1 66 79 SER A CA 1
ATOM 566 C C . SER A 1 79 ? 13.305 -8.555 -10.977 1 66 79 SER A C 1
ATOM 568 O O . SER A 1 79 ? 12.438 -7.754 -11.328 1 66 79 SER A O 1
ATOM 570 N N . ALA A 1 80 ? 14.5 -8.586 -11.422 1 63.03 80 ALA A N 1
ATOM 571 C CA . ALA A 1 80 ? 14.82 -7.816 -12.617 1 63.03 80 AL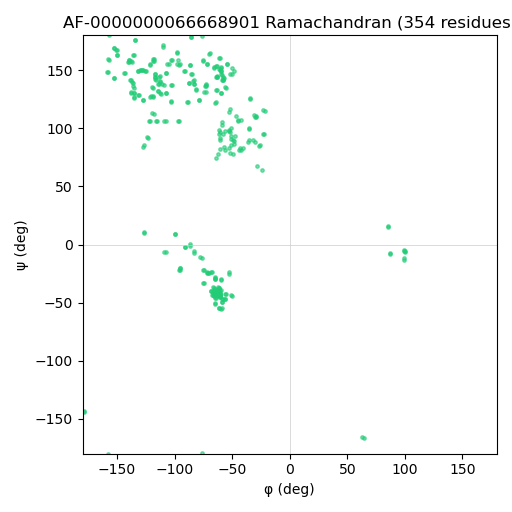A A CA 1
ATOM 572 C C . ALA A 1 80 ? 13.859 -8.148 -13.758 1 63.03 80 ALA A C 1
ATOM 574 O O . ALA A 1 80 ? 13.594 -7.305 -14.617 1 63.03 80 ALA A O 1
ATOM 575 N N . PHE A 1 81 ? 13.242 -9.289 -13.766 1 69.88 81 PHE A N 1
ATOM 576 C CA . PHE A 1 81 ? 12.406 -9.75 -14.859 1 69.88 81 PHE A CA 1
ATOM 577 C C . PHE A 1 81 ? 10.938 -9.75 -14.453 1 69.88 81 PHE A C 1
ATOM 579 O O . PHE A 1 81 ? 10.055 -9.914 -15.297 1 69.88 81 PHE A O 1
ATOM 586 N N . LEU A 1 82 ? 10.719 -9.477 -13.211 1 76.62 82 LEU A N 1
ATOM 587 C CA . LEU A 1 82 ? 9.383 -9.438 -12.625 1 76.62 82 LEU A CA 1
ATOM 588 C C . LEU A 1 82 ? 9.133 -8.117 -11.922 1 76.62 82 LEU A C 1
ATOM 590 O O . LEU A 1 82 ? 9.328 -8.008 -10.711 1 76.62 82 LEU A O 1
ATOM 594 N N . PRO A 1 83 ? 8.68 -7.188 -12.828 1 76.5 83 PRO A N 1
ATOM 595 C CA . PRO A 1 83 ? 8.438 -5.914 -12.148 1 76.5 83 PRO A CA 1
ATOM 596 C C . PRO A 1 83 ? 7.402 -6.02 -11.031 1 76.5 83 PRO A C 1
ATOM 598 O O . PRO A 1 83 ? 6.523 -6.883 -11.086 1 76.5 83 PRO A O 1
ATOM 601 N N . ARG A 1 84 ? 7.582 -5.262 -10.031 1 77.62 84 ARG A N 1
ATOM 602 C CA . ARG A 1 84 ? 6.656 -5.219 -8.906 1 77.62 84 ARG A CA 1
ATOM 603 C C . ARG A 1 84 ? 5.77 -3.98 -8.977 1 77.62 84 ARG A C 1
ATOM 605 O O . ARG A 1 84 ? 6.242 -2.887 -9.289 1 77.62 84 ARG A O 1
ATOM 612 N N . ALA A 1 85 ? 4.523 -4.254 -8.688 1 81.62 85 ALA A N 1
ATOM 613 C CA . ALA A 1 85 ? 3.701 -3.068 -8.461 1 81.62 85 ALA A CA 1
ATOM 614 C C . ALA A 1 85 ? 4.152 -2.318 -7.211 1 81.62 85 ALA A C 1
ATOM 616 O O . ALA A 1 85 ? 4.82 -2.887 -6.348 1 81.62 85 ALA A O 1
ATOM 617 N N . GLU A 1 86 ? 3.895 -1.098 -7.242 1 87.38 86 GLU A N 1
ATOM 618 C CA . GLU A 1 86 ? 4.355 -0.249 -6.145 1 87.38 86 GLU A CA 1
ATOM 619 C C . GLU A 1 86 ? 3.221 0.617 -5.605 1 87.38 86 GLU A C 1
ATOM 621 O O . GLU A 1 86 ? 2.289 0.957 -6.336 1 87.38 86 GLU A O 1
ATOM 626 N N . HIS A 1 87 ? 3.314 0.923 -4.344 1 90.19 87 HIS A N 1
ATOM 627 C CA . HIS A 1 87 ? 2.549 1.995 -3.717 1 90.19 87 HIS A CA 1
ATOM 628 C C . HIS A 1 87 ? 3.412 3.232 -3.494 1 90.19 87 HIS A C 1
ATOM 630 O O . HIS A 1 87 ? 4.641 3.162 -3.582 1 90.19 87 HIS A O 1
ATOM 636 N N . TYR A 1 88 ? 2.793 4.305 -3.359 1 92.75 88 TYR A N 1
ATOM 637 C CA . TYR A 1 88 ? 3.471 5.527 -2.936 1 92.75 88 TYR A CA 1
ATOM 638 C C . TYR A 1 88 ? 2.941 6.004 -1.589 1 92.75 88 TYR A C 1
ATOM 640 O O . TYR A 1 88 ? 1.741 5.922 -1.322 1 92.75 88 TYR A O 1
ATOM 648 N N . SER A 1 89 ? 3.814 6.512 -0.743 1 93.56 89 SER A N 1
ATOM 649 C CA . SER A 1 89 ? 3.445 7.078 0.55 1 93.56 89 SER A CA 1
ATOM 650 C C . SER A 1 89 ? 4.172 8.398 0.802 1 93.56 89 SER A C 1
ATOM 652 O O . SER A 1 89 ? 5.371 8.508 0.54 1 93.56 89 SER A O 1
ATOM 654 N N . LEU A 1 90 ? 3.408 9.328 1.267 1 94.62 90 LEU A N 1
ATOM 655 C CA . LEU A 1 90 ? 3.893 10.648 1.654 1 94.62 90 LEU A CA 1
ATOM 656 C C . LEU A 1 90 ? 3.381 11.031 3.039 1 94.62 90 LEU A C 1
ATOM 658 O O . LEU A 1 90 ? 2.18 10.953 3.305 1 94.62 90 LEU A O 1
ATOM 662 N N . GLY A 1 91 ? 4.32 11.445 3.936 1 93.81 91 GLY A N 1
ATOM 663 C CA . GLY A 1 91 ? 3.896 11.82 5.277 1 93.81 91 GLY A CA 1
ATOM 664 C C . GLY A 1 91 ? 4.812 12.828 5.934 1 93.81 91 GLY A C 1
ATOM 665 O O . GLY A 1 91 ? 6.031 12.773 5.762 1 93.81 91 GLY A O 1
ATOM 666 N N . TYR A 1 92 ? 4.18 13.742 6.699 1 93.62 92 TYR A N 1
ATOM 667 C CA . TYR A 1 92 ? 4.875 14.789 7.441 1 93.62 92 TYR A CA 1
ATOM 668 C C . TYR A 1 92 ? 4.328 14.906 8.859 1 93.62 92 TYR A C 1
ATOM 670 O O . TYR A 1 92 ? 3.223 14.445 9.141 1 93.62 92 TYR A O 1
ATOM 678 N N . ARG A 1 93 ? 5.148 15.578 9.664 1 92.69 93 ARG A N 1
ATOM 679 C CA . ARG A 1 93 ? 4.574 16.203 10.859 1 92.69 93 ARG A CA 1
ATOM 680 C C . ARG A 1 93 ? 3.736 17.422 10.492 1 92.69 93 ARG A C 1
ATOM 682 O O . ARG A 1 93 ? 4.109 18.188 9.602 1 92.69 93 ARG A O 1
ATOM 689 N N . LEU A 1 94 ? 2.678 17.469 11.125 1 95.38 94 LEU A N 1
ATOM 690 C CA . LEU A 1 94 ? 1.804 18.625 10.984 1 95.38 94 LEU A CA 1
ATOM 691 C C . LEU A 1 94 ? 1.918 19.547 12.195 1 95.38 94 LEU A C 1
ATOM 693 O O . LEU A 1 94 ? 1.614 19.141 13.32 1 95.38 94 LEU A O 1
ATOM 697 N N . LEU A 1 95 ? 2.264 20.828 11.883 1 95.38 95 LEU A N 1
ATOM 698 C CA . LEU A 1 95 ? 2.562 21.75 12.969 1 95.38 95 LEU A CA 1
ATOM 699 C C . LEU A 1 95 ? 1.695 23.016 12.867 1 95.38 95 LEU A C 1
ATOM 701 O O . LEU A 1 95 ? 1.328 23.422 11.773 1 95.38 95 LEU A O 1
ATOM 705 N N . GLY A 1 96 ? 1.422 23.547 14.016 1 95.62 96 GLY A N 1
ATOM 706 C CA . GLY A 1 96 ? 0.634 24.75 14.188 1 95.62 96 GLY A CA 1
ATOM 707 C C . GLY A 1 96 ? 0.504 25.172 15.641 1 95.62 96 GLY A C 1
ATOM 708 O O . GLY A 1 96 ? 1.474 25.125 16.391 1 95.62 96 GLY A O 1
ATOM 709 N N . ASP A 1 97 ? -0.649 25.703 16.031 1 94.5 97 ASP A N 1
ATOM 710 C CA . ASP A 1 97 ? -0.867 26.25 17.375 1 94.5 97 ASP A CA 1
ATOM 711 C C . ASP A 1 97 ? -0.697 25.172 18.438 1 94.5 97 ASP A C 1
ATOM 713 O O . ASP A 1 97 ? -0.004 25.375 19.438 1 94.5 97 ASP A O 1
ATOM 717 N N . SER A 1 98 ? -1.403 24.078 18.328 1 94.06 98 SER A N 1
ATOM 718 C CA . SER A 1 98 ? -1.312 22.891 19.188 1 94.06 98 SER A CA 1
ATOM 719 C C . SER A 1 98 ? -1.659 21.625 18.422 1 94.06 98 SER A C 1
ATOM 721 O O . SER A 1 98 ? -2.254 21.688 17.344 1 94.06 98 SER A O 1
ATOM 723 N N . SER A 1 99 ? -1.289 20.516 18.969 1 93.19 99 SER A N 1
ATOM 724 C CA . SER A 1 99 ? -1.594 19.25 18.328 1 93.19 99 SER A CA 1
ATOM 725 C C . SER A 1 99 ? -3.098 19.047 18.172 1 93.19 99 SER A C 1
ATOM 727 O O . SER A 1 99 ? -3.564 18.609 17.109 1 93.19 99 SER A O 1
ATOM 729 N N . SER A 1 100 ? -3.824 19.359 19.188 1 93.19 100 SER A N 1
ATOM 730 C CA . SER A 1 100 ? -5.273 19.219 19.125 1 93.19 100 SER A CA 1
ATOM 731 C C . SER A 1 100 ? -5.879 20.156 18.094 1 93.19 100 SER A C 1
ATOM 733 O O . SER A 1 100 ? -6.816 19.797 17.375 1 93.19 100 SER A O 1
ATOM 735 N N . ALA A 1 101 ? -5.348 21.328 18.016 1 95.69 101 ALA A N 1
ATOM 736 C CA . ALA A 1 101 ? -5.875 22.328 17.094 1 95.69 101 ALA A CA 1
ATOM 737 C C . ALA A 1 101 ? -5.641 21.922 15.648 1 95.69 101 ALA A C 1
ATOM 739 O O . ALA A 1 101 ? -6.535 22.047 14.805 1 95.69 101 ALA A O 1
ATOM 740 N N . VAL A 1 102 ? -4.461 21.438 15.406 1 97.31 102 VAL A N 1
ATOM 741 C CA . VAL A 1 102 ? -4.184 21.109 14.008 1 97.31 102 VAL A CA 1
ATOM 742 C C . VAL A 1 102 ? -4.91 19.828 13.617 1 97.31 102 VAL A C 1
ATOM 744 O O . VAL A 1 102 ? -5.316 19.656 12.469 1 97.31 102 VAL A O 1
ATOM 747 N N . TYR A 1 103 ? -5.074 18.906 14.523 1 96.94 103 TYR A N 1
ATOM 748 C CA . TYR A 1 103 ? -5.867 17.703 14.258 1 96.94 103 TYR A CA 1
ATOM 749 C C . TYR A 1 103 ? -7.305 18.078 13.898 1 96.94 103 TYR A C 1
ATOM 751 O O . TYR A 1 103 ? -7.812 17.672 12.852 1 96.94 103 TYR A O 1
ATOM 759 N N . GLY A 1 104 ? -7.93 18.828 14.773 1 97.5 104 GLY A N 1
ATOM 760 C CA . GLY A 1 104 ? -9.289 19.281 14.508 1 97.5 104 GLY A CA 1
ATOM 761 C C . GLY A 1 104 ? -9.398 20.141 13.266 1 97.5 104 GLY A C 1
ATOM 762 O O . GLY A 1 104 ? -10.383 20.047 12.531 1 97.5 104 GLY A O 1
ATOM 763 N N . GLY A 1 105 ? -8.383 20.984 13.055 1 98.38 105 GLY A N 1
ATOM 764 C CA . GLY A 1 105 ? -8.344 21.828 11.859 1 98.38 105 GLY A CA 1
ATOM 765 C C . GLY A 1 105 ? -8.297 21.016 10.578 1 98.38 105 GLY A C 1
ATOM 766 O O . GLY A 1 105 ? -8.875 21.422 9.562 1 98.38 105 GLY A O 1
ATOM 767 N N . THR A 1 106 ? -7.578 19.922 10.625 1 98.56 106 THR A N 1
ATOM 768 C CA . THR A 1 106 ? -7.504 19.047 9.461 1 98.56 106 THR A CA 1
ATOM 769 C C . THR A 1 106 ? -8.875 18.469 9.141 1 98.56 106 THR A C 1
ATOM 771 O O . THR A 1 106 ? -9.305 18.484 7.984 1 98.56 106 THR A O 1
ATOM 774 N N . GLU A 1 107 ? -9.555 18 10.141 1 98.56 107 GLU A N 1
ATOM 775 C CA . GLU A 1 107 ? -10.898 17.453 9.938 1 98.56 107 GLU A CA 1
ATOM 776 C C . GLU A 1 107 ? -11.844 18.516 9.383 1 98.56 107 GLU A C 1
ATOM 778 O O . GLU A 1 107 ? -12.617 18.25 8.461 1 98.56 107 GLU A O 1
ATOM 783 N N . ALA A 1 108 ? -11.781 19.625 9.938 1 98.62 108 ALA A N 1
ATOM 784 C CA . ALA A 1 108 ? -12.633 20.719 9.477 1 98.62 108 ALA A CA 1
ATOM 785 C C . ALA A 1 108 ? -12.352 21.078 8.023 1 98.62 108 ALA A C 1
ATOM 787 O O . ALA A 1 108 ? -13.273 21.328 7.246 1 98.62 108 ALA A O 1
ATOM 788 N N . ALA A 1 109 ? -11.07 21.109 7.691 1 98.62 109 ALA A N 1
ATOM 789 C CA . ALA A 1 109 ? -10.695 21.375 6.305 1 98.62 109 ALA A CA 1
ATOM 790 C C . ALA A 1 109 ? -11.305 20.328 5.371 1 98.62 109 ALA A C 1
ATOM 792 O O . ALA A 1 109 ? -11.922 20.672 4.359 1 98.62 109 ALA A O 1
ATOM 793 N N . TRP A 1 110 ? -11.188 19.109 5.715 1 98.62 110 TRP A N 1
ATOM 794 C CA . TRP A 1 110 ? -11.672 18.016 4.871 1 98.62 110 TRP A CA 1
ATOM 795 C C . TRP A 1 110 ? -13.195 18.047 4.762 1 98.62 110 TRP A C 1
ATOM 797 O O . TRP A 1 110 ? -13.75 17.812 3.689 1 98.62 110 TRP A O 1
ATOM 807 N N . GLU A 1 111 ? -13.852 18.406 5.844 1 98.19 111 GLU A N 1
ATOM 808 C CA . GLU A 1 111 ? -15.297 18.594 5.785 1 98.19 111 GLU A CA 1
ATOM 809 C C . GLU A 1 111 ? -15.68 19.719 4.832 1 98.19 111 GLU A C 1
ATOM 811 O O . GLU A 1 111 ? -16.656 19.609 4.09 1 98.19 111 GLU A O 1
ATOM 816 N N . SER A 1 112 ? -14.93 20.703 4.883 1 97.94 112 SER A N 1
ATOM 817 C CA . SER A 1 112 ? -15.219 21.844 4.016 1 97.94 112 SER A CA 1
ATOM 818 C C . SER A 1 112 ? -15.062 21.469 2.547 1 97.94 112 SER A C 1
ATOM 820 O O . SER A 1 112 ? -15.656 22.109 1.673 1 97.94 112 SER A O 1
ATOM 822 N N . PHE A 1 113 ? -14.164 20.484 2.242 1 97.75 113 PHE A N 1
ATOM 823 C CA . PHE A 1 113 ? -13.977 20 0.876 1 97.75 113 PHE A CA 1
ATOM 824 C C . PHE A 1 113 ? -15.117 19.078 0.466 1 97.75 113 PHE A C 1
ATOM 826 O O . PHE A 1 113 ? -15.203 18.672 -0.696 1 97.75 113 PHE A O 1
ATOM 833 N N . GLY A 1 114 ? -15.938 18.672 1.467 1 97.25 114 GLY A N 1
ATOM 834 C CA . GLY A 1 114 ? -17.016 17.719 1.209 1 97.25 114 GLY A CA 1
ATOM 835 C C . GLY A 1 114 ? -16.562 16.281 1.282 1 97.25 114 GLY A C 1
ATOM 836 O O . GLY A 1 114 ? -17.219 15.391 0.742 1 97.25 114 GLY A O 1
ATOM 837 N N . TRP A 1 115 ? -15.391 16.109 1.865 1 96.5 115 TRP A N 1
ATOM 838 C CA . TRP A 1 115 ? -14.891 14.742 1.993 1 96.5 115 TRP A CA 1
ATOM 839 C C . TRP A 1 115 ? -15.492 14.062 3.219 1 96.5 115 TRP A C 1
ATOM 841 O O . TRP A 1 115 ? -15.633 14.68 4.277 1 96.5 115 TRP A O 1
ATOM 851 N N . GLU A 1 116 ? -15.82 12.781 3.096 1 95.94 116 GLU A N 1
ATOM 852 C CA . GLU A 1 116 ? -16.375 12.008 4.207 1 95.94 116 GLU A CA 1
ATOM 853 C C . GLU A 1 116 ? -15.273 11.57 5.168 1 95.94 116 GLU A C 1
ATOM 855 O O . GLU A 1 116 ? -14.344 10.859 4.777 1 95.94 116 GLU A O 1
ATOM 860 N N . LEU A 1 117 ? -15.477 11.961 6.449 1 97.5 117 LEU A N 1
ATOM 861 C CA . LEU A 1 117 ? -14.508 11.586 7.473 1 97.5 117 LEU A CA 1
ATOM 862 C C . LEU A 1 117 ? -14.758 10.156 7.957 1 97.5 117 LEU A C 1
ATOM 864 O O . LEU A 1 117 ? -15.898 9.789 8.25 1 97.5 117 LEU A O 1
ATOM 868 N N . VAL A 1 118 ? -13.672 9.398 8.039 1 93 118 VAL A N 1
ATOM 869 C CA . VAL A 1 118 ? -13.703 8.078 8.664 1 93 118 VAL A CA 1
ATOM 870 C C . VAL A 1 118 ? -12.82 8.07 9.906 1 93 118 VAL A C 1
ATOM 872 O O . VAL A 1 118 ? -11.594 8.016 9.805 1 93 118 VAL A O 1
ATOM 875 N N . ARG A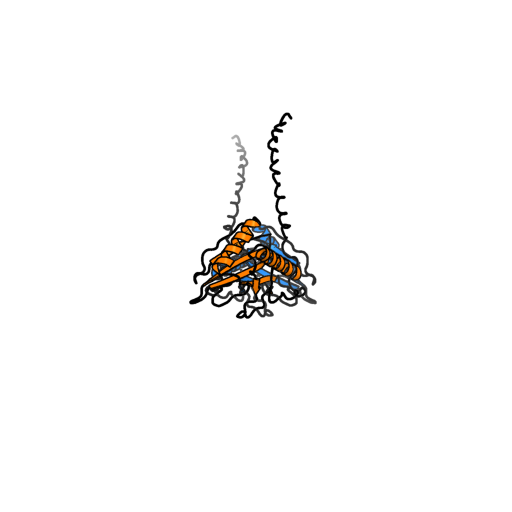 1 119 ? -13.422 8.062 11 1 93.94 119 ARG A N 1
ATOM 876 C CA . ARG A 1 119 ? -12.688 8.016 12.258 1 93.94 119 ARG A CA 1
ATOM 877 C C . ARG A 1 119 ? -12.43 6.578 12.688 1 93.94 119 ARG A C 1
ATOM 879 O O . ARG A 1 119 ? -13.367 5.805 12.883 1 93.94 119 ARG A O 1
ATOM 886 N N . LYS A 1 120 ? -11.203 6.328 12.852 1 86.62 120 LYS A N 1
ATOM 887 C CA . LYS A 1 120 ? -10.805 4.965 13.188 1 86.62 120 LYS A CA 1
ATOM 888 C C . LYS A 1 120 ? -10.859 4.73 14.695 1 86.62 120 LYS A C 1
ATOM 890 O O . LYS A 1 120 ? -10.719 5.672 15.477 1 86.62 120 LYS A O 1
ATOM 895 N N . PRO A 1 121 ? -11.039 3.396 15.008 1 84.62 121 PRO A N 1
ATOM 896 C CA . PRO A 1 121 ? -10.812 3.117 16.438 1 84.62 121 PRO A CA 1
ATOM 897 C C . PRO A 1 121 ? -9.398 3.475 16.891 1 84.62 121 PRO A C 1
ATOM 899 O O . PRO A 1 121 ? -8.453 3.414 16.094 1 84.62 121 PRO A O 1
ATOM 902 N N . PRO A 1 122 ? -9.289 3.861 18.172 1 84.75 122 PRO A N 1
ATOM 903 C CA . PRO A 1 122 ? -7.953 4.211 18.641 1 84.75 122 PRO A CA 1
ATOM 904 C C . PRO A 1 122 ? -6.973 3.045 18.562 1 84.75 122 PRO A C 1
ATOM 906 O O . PRO A 1 122 ? -7.371 1.887 18.703 1 84.75 122 PRO A O 1
ATOM 909 N N . TYR A 1 123 ? -5.695 3.484 18.375 1 80.31 123 TYR A N 1
ATOM 910 C CA . TYR A 1 123 ? -4.609 2.512 18.453 1 80.31 123 TYR A CA 1
ATOM 911 C C . TYR A 1 123 ? -4.41 2.039 19.891 1 80.31 123 TYR A C 1
ATOM 913 O O . TYR A 1 123 ? -4.871 2.688 20.844 1 80.31 123 TYR A O 1
ATOM 921 N N . PRO A 1 124 ? -3.719 0.987 20 1 74.94 124 PRO A N 1
ATOM 922 C CA . PRO A 1 124 ? -3.479 0.479 21.359 1 74.94 124 PRO A CA 1
ATOM 923 C C . PRO A 1 124 ? -2.756 1.486 22.25 1 74.94 124 PRO A C 1
ATOM 925 O O . PRO A 1 124 ? -2.967 1.507 23.469 1 74.94 124 PRO A O 1
ATOM 928 N N . ASN A 1 125 ? -1.941 2.309 21.719 1 78.69 125 ASN A N 1
ATOM 929 C CA . ASN A 1 125 ? -1.176 3.266 22.516 1 78.69 125 ASN A CA 1
ATOM 930 C C . ASN A 1 125 ? -1.964 4.547 22.75 1 78.69 125 ASN A C 1
ATOM 932 O O . ASN A 1 125 ? -1.448 5.496 23.359 1 78.69 125 ASN A O 1
ATOM 936 N N . GLY A 1 126 ? -3.271 4.613 22.188 1 84.06 126 GLY A N 1
ATOM 937 C CA . GLY A 1 126 ? -4.133 5.758 22.422 1 84.06 126 GLY A CA 1
ATOM 938 C C . GLY A 1 126 ? -4.148 6.746 21.266 1 84.06 126 GLY A C 1
ATOM 939 O O . GLY A 1 126 ? -4.922 7.703 21.281 1 84.06 126 GLY A O 1
ATOM 940 N N . ALA A 1 127 ? -3.32 6.531 20.281 1 87.94 127 ALA A N 1
ATOM 941 C CA . ALA A 1 127 ? -3.305 7.41 19.109 1 87.94 127 ALA A CA 1
ATOM 942 C C . ALA A 1 127 ? -4.633 7.352 18.359 1 87.94 127 ALA A C 1
ATOM 944 O O . ALA A 1 127 ? -5.293 6.309 18.328 1 87.94 127 ALA A O 1
ATOM 945 N N . THR A 1 128 ? -5.012 8.484 17.828 1 90.38 128 THR A N 1
ATOM 946 C CA . THR A 1 128 ? -6.254 8.594 17.062 1 90.38 128 THR A CA 1
ATOM 947 C C . THR A 1 128 ? -5.977 8.984 15.617 1 90.38 128 THR A C 1
ATOM 949 O O . THR A 1 128 ? -5.074 9.781 15.344 1 90.38 128 THR A O 1
ATOM 952 N N . GLU A 1 129 ? -6.812 8.414 14.75 1 92 129 GLU A N 1
ATOM 953 C CA . GLU A 1 129 ? -6.613 8.625 13.32 1 92 129 GLU A CA 1
ATOM 954 C C . GLU A 1 129 ? -7.938 8.875 12.609 1 92 129 GLU A C 1
ATOM 956 O O . GLU A 1 129 ? -8.93 8.195 12.875 1 92 129 GLU A O 1
ATOM 961 N N . THR A 1 130 ? -7.961 9.898 11.836 1 94.75 130 THR A N 1
ATOM 962 C CA . THR A 1 130 ? -9.055 10.141 10.898 1 94.75 130 THR A CA 1
ATOM 963 C C . THR A 1 130 ? -8.562 10.031 9.461 1 94.75 130 THR A C 1
ATOM 965 O O . THR A 1 130 ? -7.484 10.523 9.125 1 94.75 130 THR A O 1
ATOM 968 N N . GLN A 1 131 ? -9.414 9.359 8.609 1 93.06 131 GLN A N 1
ATOM 969 C CA . GLN A 1 131 ? -9.047 9.156 7.207 1 93.06 131 GLN A CA 1
ATOM 970 C C . GLN A 1 131 ? -10.094 9.773 6.277 1 93.06 131 GLN A C 1
ATOM 972 O O . GLN A 1 131 ? -11.25 9.945 6.664 1 93.06 131 GLN A O 1
ATOM 977 N N . VAL A 1 132 ? -9.594 10.094 5.094 1 94.88 132 VAL A N 1
ATOM 978 C CA . VAL A 1 132 ? -10.492 10.453 4.004 1 94.88 132 VAL A CA 1
ATOM 979 C C . VAL A 1 132 ? -9.992 9.836 2.697 1 94.88 132 VAL A C 1
ATOM 981 O O . VAL A 1 132 ? -8.812 9.523 2.564 1 94.88 132 VAL A O 1
ATOM 984 N N . ARG A 1 133 ? -10.922 9.68 1.784 1 92.12 133 ARG A N 1
ATOM 985 C CA . ARG A 1 133 ? -10.625 9.273 0.416 1 92.12 133 ARG A CA 1
ATOM 986 C C . ARG A 1 133 ? -11.148 10.297 -0.587 1 92.12 133 ARG A C 1
ATOM 988 O O . ARG A 1 133 ? -12.281 10.195 -1.05 1 92.12 133 ARG A O 1
ATOM 995 N N . PRO A 1 134 ? -10.25 11.219 -0.897 1 93.25 134 PRO A N 1
ATOM 996 C CA . PRO A 1 134 ? -10.695 12.273 -1.812 1 93.25 134 PRO A CA 1
ATOM 997 C C . PRO A 1 134 ? -11.039 11.742 -3.199 1 93.25 134 PRO A C 1
ATOM 999 O O . PRO A 1 134 ? -11.82 12.375 -3.928 1 93.25 134 PRO A O 1
ATOM 1002 N N . ALA A 1 135 ? -10.43 10.695 -3.648 1 86.56 135 ALA A N 1
ATOM 1003 C CA . ALA A 1 135 ? -10.617 10.016 -4.93 1 86.56 135 ALA A CA 1
ATOM 1004 C C . ALA A 1 135 ? -10.258 8.539 -4.828 1 86.56 135 ALA A C 1
ATOM 1006 O O . ALA A 1 135 ? -9.617 8.117 -3.857 1 86.56 135 ALA A O 1
ATOM 1007 N N . ASP A 1 136 ? -10.656 7.922 -5.898 1 78.75 136 ASP A N 1
ATOM 1008 C CA . ASP A 1 136 ? -10.227 6.527 -5.977 1 78.75 136 ASP A CA 1
ATOM 1009 C C . ASP A 1 136 ? -8.711 6.418 -6.051 1 78.75 136 ASP A C 1
ATOM 1011 O O . ASP A 1 136 ? -8.055 7.227 -6.711 1 78.75 136 ASP A O 1
ATOM 1015 N N . GLY A 1 137 ? -8.195 5.582 -5.285 1 86.12 137 GLY A N 1
ATOM 1016 C CA . GLY A 1 137 ? -6.781 5.254 -5.395 1 86.12 137 GLY A CA 1
ATOM 1017 C C . GLY A 1 137 ? -5.922 5.977 -4.375 1 86.12 137 GLY A C 1
ATOM 1018 O O . GLY A 1 137 ? -4.711 5.746 -4.305 1 86.12 137 GLY A O 1
ATOM 1019 N N . TYR A 1 138 ? -6.59 6.887 -3.613 1 91.31 138 TYR A N 1
ATOM 1020 C CA . TYR A 1 138 ? -5.797 7.637 -2.645 1 91.31 138 TYR A CA 1
ATOM 1021 C C . TYR A 1 138 ? -6.469 7.637 -1.275 1 91.31 138 TYR A C 1
ATOM 1023 O O . TYR A 1 138 ? -7.695 7.656 -1.179 1 91.31 138 TYR A O 1
ATOM 1031 N N . LEU A 1 139 ? -5.645 7.688 -0.283 1 92.31 139 LEU A N 1
ATOM 1032 C CA . LEU A 1 139 ? -6.055 7.75 1.115 1 92.31 139 LEU A CA 1
ATOM 1033 C C . LEU A 1 139 ? -5.242 8.797 1.874 1 92.31 139 LEU A C 1
ATOM 1035 O O . LEU A 1 139 ? -4.012 8.805 1.795 1 92.31 139 LEU A O 1
ATOM 1039 N N . LEU A 1 140 ? -5.941 9.711 2.533 1 95 140 LEU A N 1
ATOM 1040 C CA . LEU A 1 140 ? -5.285 10.641 3.447 1 95 140 LEU A CA 1
ATOM 1041 C C . LEU A 1 140 ? -5.609 10.297 4.898 1 95 140 LEU A C 1
ATOM 1043 O O . LEU A 1 140 ? -6.715 9.844 5.199 1 95 140 LEU A O 1
ATOM 1047 N N . ASP A 1 141 ? -4.625 10.578 5.73 1 93.44 141 ASP A N 1
ATOM 1048 C CA . ASP A 1 141 ? -4.93 10.414 7.145 1 93.44 141 ASP A CA 1
ATOM 1049 C C . ASP A 1 141 ? -4.238 11.477 7.988 1 93.44 141 ASP A C 1
ATOM 1051 O O . ASP A 1 141 ? -3.191 12 7.602 1 93.44 141 ASP A O 1
ATOM 1055 N N . VAL A 1 142 ? -4.836 11.867 9.023 1 95.38 142 VAL A N 1
ATOM 1056 C CA . VAL A 1 142 ? -4.254 12.641 10.109 1 95.38 142 VAL A CA 1
ATOM 1057 C C . VAL A 1 142 ? -4.234 11.805 11.391 1 95.38 142 VAL A C 1
ATOM 1059 O O . VAL A 1 142 ? -5.227 11.148 11.727 1 95.38 142 VAL A O 1
ATOM 1062 N N . LEU A 1 143 ? -3.062 11.844 12 1 92.69 143 LEU A N 1
ATOM 1063 C CA . LEU A 1 143 ? -2.865 10.992 13.172 1 92.69 143 LEU A CA 1
ATOM 1064 C C . LEU A 1 143 ? -2.35 11.812 14.352 1 92.69 143 LEU A C 1
ATOM 1066 O O . LEU A 1 143 ? -1.385 12.562 14.219 1 92.69 143 LEU A O 1
ATOM 1070 N N . LEU A 1 144 ? -3.062 11.719 15.383 1 93.06 144 LEU A N 1
ATOM 1071 C CA . LEU A 1 144 ? -2.621 12.297 16.641 1 93.06 144 LEU A CA 1
ATOM 1072 C C . LEU A 1 144 ? -1.961 11.234 17.516 1 93.06 144 LEU A C 1
ATOM 1074 O O . LEU A 1 144 ? -2.631 10.328 18.016 1 93.06 144 LEU A O 1
ATOM 1078 N N . GLY A 1 145 ? -0.672 11.352 17.578 1 87.88 145 GLY A N 1
ATOM 1079 C CA . GLY A 1 145 ? 0.092 10.438 18.406 1 87.88 145 GLY A CA 1
ATOM 1080 C C . GLY A 1 145 ? 0.177 10.883 19.859 1 87.88 145 GLY A C 1
ATOM 1081 O O . GLY A 1 145 ? 0.157 12.078 20.156 1 87.88 145 GLY A O 1
ATOM 1082 N N . VAL A 1 146 ? 0.212 9.836 20.734 1 80 146 VAL A N 1
ATOM 1083 C CA . VAL A 1 146 ? 0.273 10.133 22.156 1 80 146 VAL A CA 1
ATOM 1084 C C . VAL A 1 146 ? 1.55 9.547 22.75 1 80 146 VAL A C 1
ATOM 1086 O O . VAL A 1 146 ? 1.823 8.352 22.594 1 80 146 VAL A O 1
ATOM 1089 N N . GLY A 1 147 ? 2.438 10.383 23.172 1 73 147 GLY A N 1
ATOM 1090 C CA . GLY A 1 147 ? 3.572 9.961 23.984 1 73 147 GLY A CA 1
ATOM 1091 C C . GLY A 1 147 ? 3.49 10.445 25.422 1 73 147 GLY A C 1
ATOM 1092 O O . GLY A 1 147 ? 2.494 11.055 25.828 1 73 147 GLY A O 1
ATOM 1093 N N . ASN A 1 148 ? 4.426 9.914 26.219 1 65.75 148 ASN A N 1
ATOM 1094 C CA . ASN A 1 148 ? 4.414 10.234 27.641 1 65.75 148 ASN A CA 1
ATOM 1095 C C . ASN A 1 148 ? 4.34 11.742 27.875 1 65.75 148 ASN A C 1
ATOM 1097 O O . ASN A 1 148 ? 3.584 12.195 28.734 1 65.75 148 ASN A O 1
ATOM 1101 N N . GLU A 1 149 ? 5.078 12.469 27.156 1 67.81 149 GLU A N 1
ATOM 1102 C CA . GLU A 1 149 ? 5.121 13.891 27.484 1 67.81 149 GLU A CA 1
ATOM 1103 C C . GLU A 1 149 ? 4.816 14.75 26.266 1 67.81 149 GLU A C 1
ATOM 1105 O O . GLU A 1 149 ? 5.008 15.969 26.297 1 67.81 149 GLU A O 1
ATOM 1110 N N . TYR A 1 150 ? 4.383 14.078 25.234 1 70.62 150 TYR A N 1
ATOM 1111 C CA . TYR A 1 150 ? 4.121 14.945 24.094 1 70.62 150 TYR A CA 1
ATOM 1112 C C . TYR A 1 150 ? 3.152 14.289 23.125 1 70.62 150 TYR A C 1
ATOM 1114 O O . TYR A 1 150 ? 2.951 13.07 23.172 1 70.62 150 TYR A O 1
ATOM 1122 N N . THR A 1 151 ? 2.396 15.18 22.5 1 84.88 151 THR A N 1
ATOM 1123 C CA . THR A 1 151 ? 1.548 14.758 21.406 1 84.88 151 THR A CA 1
ATOM 1124 C C . THR A 1 151 ? 2.08 15.289 20.078 1 84.88 151 THR A C 1
ATOM 1126 O O . THR A 1 151 ? 2.723 16.344 20.031 1 84.88 151 THR A O 1
ATOM 1129 N N . ALA A 1 152 ? 2.07 14.484 19.078 1 88.88 152 ALA A N 1
ATOM 1130 C CA . ALA A 1 152 ? 2.438 14.891 17.719 1 88.88 152 ALA A CA 1
ATOM 1131 C C . ALA A 1 152 ? 1.354 14.508 16.719 1 88.88 152 ALA A C 1
ATOM 1133 O O . ALA A 1 152 ? 0.576 13.578 16.953 1 88.88 152 ALA A O 1
ATOM 1134 N N . VAL A 1 153 ? 1.306 15.352 15.688 1 92.88 153 VAL A N 1
ATOM 1135 C CA . VAL A 1 153 ? 0.323 15.078 14.648 1 92.88 153 VAL A CA 1
ATOM 1136 C C . VAL A 1 153 ? 1.032 14.859 13.312 1 92.88 153 VAL A C 1
ATOM 1138 O O . VAL A 1 153 ? 1.978 15.586 12.977 1 92.88 153 VAL A O 1
ATOM 1141 N N . THR A 1 154 ? 0.612 13.844 12.609 1 92.88 154 THR A N 1
ATOM 1142 C CA . THR A 1 154 ? 1.112 13.633 11.25 1 92.88 154 THR A CA 1
ATOM 1143 C C . THR A 1 154 ? -0.021 13.742 10.234 1 92.88 154 THR A C 1
ATOM 1145 O O . THR A 1 154 ? -1.178 13.453 10.555 1 92.88 154 THR A O 1
ATOM 1148 N N . LEU A 1 155 ? 0.28 14.219 9.102 1 95.19 155 LEU A N 1
ATOM 1149 C CA . LEU A 1 155 ? -0.571 14.234 7.918 1 95.19 155 LEU A CA 1
ATOM 1150 C C . LEU A 1 155 ? 0.067 13.445 6.777 1 95.19 155 LEU A C 1
ATOM 1152 O O . LEU A 1 155 ? 1.23 13.664 6.438 1 95.19 155 LEU A O 1
ATOM 1156 N N . SER A 1 156 ? -0.741 12.508 6.242 1 94.88 156 SER A N 1
ATOM 1157 C CA . SER A 1 156 ? -0.141 11.633 5.238 1 94.88 156 SER A CA 1
ATOM 1158 C C . SER A 1 156 ? -1.105 11.367 4.09 1 94.88 156 SER A C 1
ATOM 1160 O O . SER A 1 156 ? -2.312 11.578 4.223 1 94.88 156 SER A O 1
ATOM 1162 N N . CYS A 1 157 ? -0.563 10.984 2.98 1 95.06 157 CYS A N 1
ATOM 1163 C CA . CYS A 1 157 ? -1.248 10.539 1.773 1 95.06 157 CYS A CA 1
ATOM 1164 C C . CYS A 1 157 ? -0.591 9.281 1.21 1 95.06 157 CYS A C 1
ATOM 1166 O O . CYS A 1 157 ? 0.636 9.203 1.122 1 95.06 157 CYS A O 1
ATOM 1168 N N . SER A 1 158 ? -1.413 8.297 0.934 1 93.31 158 SER A N 1
ATOM 1169 C CA . SER A 1 158 ? -0.894 7.086 0.309 1 93.31 158 SER A CA 1
ATOM 1170 C C . SER A 1 158 ? -1.821 6.594 -0.797 1 93.31 158 SER A C 1
ATOM 1172 O O . SER A 1 158 ? -3.006 6.93 -0.816 1 93.31 158 SER A O 1
ATOM 1174 N N . THR A 1 159 ? -1.224 5.828 -1.69 1 91.5 159 THR A N 1
ATOM 1175 C CA . THR A 1 159 ? -2.055 5.211 -2.719 1 91.5 159 THR A CA 1
ATOM 1176 C C . THR A 1 159 ? -2.699 3.928 -2.197 1 91.5 159 THR A C 1
ATOM 1178 O O . THR A 1 159 ? -2.064 3.16 -1.471 1 91.5 159 THR A O 1
ATOM 1181 N N . THR A 1 160 ? -3.957 3.805 -2.561 1 85 160 THR A N 1
ATOM 1182 C CA . THR A 1 160 ? -4.645 2.568 -2.213 1 85 160 THR A CA 1
ATOM 1183 C C . THR A 1 160 ? -4.598 1.577 -3.373 1 85 160 THR A C 1
ATOM 1185 O O . THR A 1 160 ? -4.832 0.381 -3.184 1 85 160 THR A O 1
ATOM 1188 N N . GLU A 1 161 ? -4.359 2.16 -4.527 1 82.56 161 GLU A N 1
ATOM 1189 C CA . GLU A 1 161 ? -4.117 1.35 -5.719 1 82.56 161 GLU A CA 1
ATOM 1190 C C . GLU A 1 161 ? -2.645 1.388 -6.121 1 82.56 161 GLU A C 1
ATOM 1192 O O . GLU A 1 161 ? -2.031 2.457 -6.156 1 82.56 161 GLU A O 1
ATOM 1197 N N . PRO A 1 162 ? -2.111 0.156 -6.344 1 85.31 162 PRO A N 1
ATOM 1198 C CA . PRO A 1 162 ? -0.713 0.177 -6.781 1 85.31 162 PRO A CA 1
ATOM 1199 C C . PRO A 1 162 ? -0.558 0.594 -8.242 1 85.31 162 PRO A C 1
ATOM 1201 O O . PRO A 1 162 ? -1.521 0.535 -9.008 1 85.31 162 PRO A O 1
ATOM 1204 N N . PHE A 1 163 ? 0.584 1.061 -8.586 1 86.62 163 PHE A N 1
ATOM 1205 C CA . PHE A 1 163 ? 0.979 1.39 -9.953 1 86.62 163 PHE A CA 1
ATOM 1206 C C . PHE A 1 163 ? 2.152 0.528 -10.398 1 86.62 163 PHE A C 1
ATOM 1208 O O . PHE A 1 163 ? 2.854 -0.054 -9.57 1 86.62 163 PHE A O 1
ATOM 1215 N N . PRO A 1 164 ? 2.289 0.459 -11.727 1 81.94 164 PRO A N 1
ATOM 1216 C CA . PRO A 1 164 ? 3.418 -0.35 -12.195 1 81.94 164 PRO A CA 1
ATOM 1217 C C . PRO A 1 164 ? 4.766 0.168 -11.695 1 81.94 164 PRO A C 1
ATOM 1219 O O . PRO A 1 164 ? 5.047 1.365 -11.797 1 81.94 164 PRO A O 1
ATOM 1222 N N . GLY A 1 165 ? 5.559 -0.768 -11.141 1 81.56 165 GLY A N 1
ATOM 1223 C CA . GLY A 1 165 ? 6.895 -0.425 -10.68 1 81.56 165 GLY A CA 1
ATOM 1224 C C . GLY A 1 165 ? 7.941 -0.501 -11.781 1 81.56 165 GLY A C 1
ATOM 1225 O O . GLY A 1 165 ? 7.6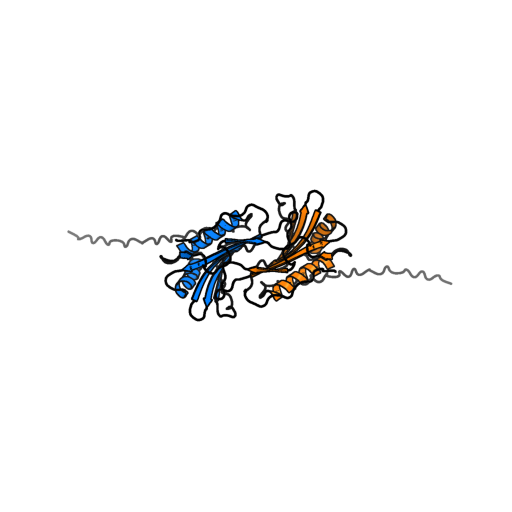25 -0.823 -12.922 1 81.56 165 GLY A O 1
ATOM 1226 N N . GLY A 1 166 ? 9.203 -0.131 -11.328 1 75.25 166 GLY A N 1
ATOM 1227 C CA . GLY A 1 166 ? 10.336 -0.214 -12.234 1 75.25 166 GLY A CA 1
ATOM 1228 C C . GLY A 1 166 ? 10.523 1.034 -13.07 1 75.25 166 GLY A C 1
ATOM 1229 O O . GLY A 1 166 ? 11.492 1.142 -13.828 1 75.25 166 GLY A O 1
ATOM 1230 N N . GLY A 1 167 ? 9.594 1.884 -12.984 1 77.56 167 GLY A N 1
ATOM 1231 C CA . GLY A 1 167 ? 9.758 3.166 -13.656 1 77.56 167 GLY A CA 1
ATOM 1232 C C . GLY A 1 167 ? 10.688 4.105 -12.914 1 77.56 167 GLY A C 1
ATOM 1233 O O . GLY A 1 167 ? 11.32 3.719 -11.938 1 77.56 167 GLY A O 1
ATOM 1234 N N . PRO A 1 168 ? 10.812 5.277 -13.539 1 85.5 168 PRO A N 1
ATOM 1235 C CA . PRO A 1 168 ? 11.68 6.262 -12.883 1 85.5 168 PRO A CA 1
ATOM 1236 C C . PRO A 1 168 ? 11.219 6.598 -11.469 1 85.5 168 PRO A C 1
ATOM 1238 O O . PRO A 1 168 ? 10.016 6.617 -11.188 1 85.5 168 PRO A O 1
ATOM 1241 N N . ALA A 1 169 ? 12.211 6.801 -10.664 1 89.31 169 ALA A N 1
ATOM 1242 C CA . ALA A 1 169 ? 11.883 7.273 -9.32 1 89.31 169 ALA A CA 1
ATOM 1243 C C . ALA A 1 169 ? 11.219 8.641 -9.367 1 89.31 169 ALA A C 1
ATOM 1245 O O . ALA A 1 169 ? 11.57 9.484 -10.195 1 89.31 169 ALA A O 1
ATOM 1246 N N . PRO A 1 170 ? 10.273 8.859 -8.477 1 94.5 170 PRO A N 1
ATOM 1247 C CA . PRO A 1 170 ? 9.68 10.195 -8.438 1 94.5 170 PRO A CA 1
ATOM 1248 C C . PRO A 1 170 ? 10.633 11.242 -7.859 1 94.5 170 PRO A C 1
ATOM 1250 O O . PRO A 1 170 ? 11.539 10.906 -7.098 1 94.5 170 PRO A O 1
ATOM 1253 N N . ALA A 1 171 ? 10.406 12.531 -8.25 1 94.94 171 ALA A N 1
ATOM 1254 C CA . ALA A 1 171 ? 11.188 13.625 -7.68 1 94.94 171 ALA A CA 1
ATOM 1255 C C . ALA A 1 171 ? 11.047 13.664 -6.16 1 94.94 171 ALA A C 1
ATOM 1257 O O . ALA A 1 171 ? 9.969 13.406 -5.621 1 94.94 171 ALA A O 1
ATOM 1258 N N . PRO A 1 172 ? 12.195 13.992 -5.473 1 93.44 172 PRO A N 1
ATOM 1259 C CA . PRO A 1 172 ? 12.062 14.125 -4.02 1 93.44 172 PRO A CA 1
ATOM 1260 C C . PRO A 1 172 ? 11.062 15.211 -3.611 1 93.44 172 PRO A C 1
ATOM 1262 O O . PRO A 1 172 ? 10.82 16.141 -4.375 1 93.44 172 PRO A O 1
ATOM 1265 N N . VAL A 1 173 ? 10.5 15.031 -2.461 1 95.25 173 VAL A N 1
ATOM 1266 C CA . VAL A 1 173 ? 9.586 16.031 -1.932 1 95.25 173 VAL A CA 1
ATOM 1267 C C . VAL A 1 173 ? 10.336 16.969 -0.985 1 95.25 173 VAL A C 1
ATOM 1269 O O . VAL A 1 173 ? 11.359 16.594 -0.417 1 95.25 173 VAL A O 1
ATOM 1272 N N . PRO A 1 174 ? 9.828 18.234 -0.812 1 94.12 174 PRO A N 1
ATOM 1273 C CA . PRO A 1 174 ? 10.477 19.156 0.122 1 94.12 174 PRO A CA 1
ATOM 1274 C C . PRO A 1 174 ? 10.43 18.656 1.566 1 94.12 174 PRO A C 1
ATOM 1276 O O . PRO A 1 174 ? 9.508 17.938 1.945 1 94.12 174 PRO A O 1
ATOM 1279 N N . ALA A 1 175 ? 11.445 19.125 2.318 1 93.06 175 ALA A N 1
ATOM 1280 C CA . ALA A 1 175 ? 11.492 18.781 3.736 1 93.06 175 ALA A CA 1
ATOM 1281 C C . ALA A 1 175 ? 10.406 19.516 4.516 1 93.06 175 ALA A C 1
ATOM 1283 O O . ALA A 1 175 ? 10.039 19.109 5.621 1 93.06 175 ALA A O 1
ATOM 1284 N N . THR A 1 176 ? 10.016 20.672 3.895 1 95.44 176 THR A N 1
ATOM 1285 C CA . THR A 1 176 ? 8.969 21.469 4.512 1 95.44 176 THR A CA 1
ATOM 1286 C C . THR A 1 176 ? 7.961 21.938 3.465 1 95.44 176 THR A C 1
ATOM 1288 O O . THR A 1 176 ? 8.344 22.297 2.346 1 95.44 176 THR A O 1
ATOM 1291 N N . LEU A 1 177 ? 6.707 21.875 3.875 1 96.44 177 LEU A N 1
ATOM 1292 C CA . LEU A 1 177 ? 5.633 22.453 3.068 1 96.44 177 LEU A CA 1
ATOM 1293 C C . LEU A 1 177 ? 4.883 23.531 3.846 1 96.44 177 LEU A C 1
ATOM 1295 O O . LEU A 1 177 ? 4.402 23.281 4.953 1 96.44 177 LEU A O 1
ATOM 1299 N N . VAL A 1 178 ? 4.777 24.641 3.238 1 95.88 178 VAL A N 1
ATOM 1300 C CA . VAL A 1 178 ? 4.066 25.75 3.855 1 95.88 178 VAL A CA 1
ATOM 1301 C C . VAL A 1 178 ? 2.867 26.141 2.994 1 95.88 178 VAL A C 1
ATOM 1303 O O . VAL A 1 178 ? 2.797 25.781 1.817 1 95.88 178 VAL A O 1
ATOM 1306 N N . GLN A 1 179 ? 1.964 26.766 3.617 1 92.81 179 GLN A N 1
ATOM 1307 C CA . GLN A 1 179 ? 0.75 27.203 2.928 1 92.81 179 GLN A CA 1
ATOM 1308 C C . GLN A 1 179 ? 1.08 28.094 1.735 1 92.81 179 GLN A C 1
ATOM 1310 O O . GLN A 1 179 ? 2.088 28.797 1.744 1 92.81 179 GLN A O 1
ATOM 1315 N N . MET B 1 1 ? -45.969 -70.25 -25.484 1 35.59 1 MET B N 1
ATOM 1316 C CA . MET B 1 1 ? -45.438 -69.438 -24.422 1 35.59 1 MET B CA 1
ATOM 1317 C C . MET B 1 1 ? -45.312 -67.938 -24.906 1 35.59 1 MET B C 1
ATOM 1319 O O . MET B 1 1 ? -44.625 -67.688 -25.906 1 35.59 1 MET B O 1
ATOM 1323 N N . LYS B 1 2 ? -46.375 -67.188 -24.672 1 44.56 2 LYS B N 1
ATOM 1324 C CA . LYS B 1 2 ? -46.562 -65.812 -25.156 1 44.56 2 LYS B CA 1
ATOM 1325 C C . LYS B 1 2 ? -45.438 -64.875 -24.656 1 44.56 2 LYS B C 1
ATOM 1327 O O . LYS B 1 2 ? -45.188 -64.812 -23.453 1 44.56 2 LYS B O 1
ATOM 1332 N N . ARG B 1 3 ? -44.5 -64.5 -25.547 1 45.53 3 ARG B N 1
ATOM 1333 C CA . ARG B 1 3 ? -43.344 -63.594 -25.344 1 45.53 3 ARG B CA 1
ATOM 1334 C C . ARG B 1 3 ? -43.781 -62.219 -24.938 1 45.53 3 ARG B C 1
ATOM 1336 O O . ARG B 1 3 ? -44.531 -61.562 -25.656 1 45.53 3 ARG B O 1
ATOM 1343 N N . ILE B 1 4 ? -44.094 -61.938 -23.625 1 41.56 4 ILE B N 1
ATOM 1344 C CA . ILE B 1 4 ? -44.562 -60.656 -23.125 1 41.56 4 ILE B CA 1
ATOM 1345 C C . ILE B 1 4 ? -43.5 -59.594 -23.391 1 41.56 4 ILE B C 1
ATOM 1347 O O . ILE B 1 4 ? -42.344 -59.688 -22.922 1 41.56 4 ILE B O 1
ATOM 1351 N N . VAL B 1 5 ? -43.531 -58.875 -24.516 1 42.47 5 VAL B N 1
ATOM 1352 C CA . VAL B 1 5 ? -42.656 -57.781 -24.906 1 42.47 5 VAL B CA 1
ATOM 1353 C C . VAL B 1 5 ? -42.844 -56.625 -23.953 1 42.47 5 VAL B C 1
ATOM 1355 O O . VAL B 1 5 ? -43.906 -56 -23.906 1 42.47 5 VAL B O 1
ATOM 1358 N N . THR B 1 6 ? -42.344 -56.688 -22.75 1 40 6 THR B N 1
ATOM 1359 C CA . THR B 1 6 ? -42.438 -55.562 -21.844 1 40 6 THR B CA 1
ATOM 1360 C C . THR B 1 6 ? -41.719 -54.344 -22.406 1 40 6 THR B C 1
ATOM 1362 O O . THR B 1 6 ? -40.531 -54.375 -22.703 1 40 6 THR B O 1
ATOM 1365 N N . ARG B 1 7 ? -42.5 -53.438 -23.094 1 42.28 7 ARG B N 1
ATOM 1366 C CA . ARG B 1 7 ? -41.969 -52.188 -23.594 1 42.28 7 ARG B CA 1
ATOM 1367 C C . ARG B 1 7 ? -41.438 -51.312 -22.469 1 42.28 7 ARG B C 1
ATOM 1369 O O . ARG B 1 7 ? -42.156 -51 -21.516 1 42.28 7 ARG B O 1
ATOM 1376 N N . ALA B 1 8 ? -40.125 -51.375 -22.25 1 42.62 8 ALA B N 1
ATOM 1377 C CA . ALA B 1 8 ? -39.438 -50.562 -21.25 1 42.62 8 ALA B CA 1
ATOM 1378 C C . ALA B 1 8 ? -39.688 -49.062 -21.469 1 42.62 8 ALA B C 1
ATOM 1380 O O . ALA B 1 8 ? -39.562 -48.562 -22.594 1 42.62 8 ALA B O 1
ATOM 1381 N N . VAL B 1 9 ? -40.688 -48.5 -20.688 1 45.38 9 VAL B N 1
ATOM 1382 C CA . VAL B 1 9 ? -41 -47.094 -20.719 1 45.38 9 VAL B CA 1
ATOM 1383 C C . VAL B 1 9 ? -39.719 -46.281 -20.516 1 45.38 9 VAL B C 1
ATOM 1385 O O . VAL B 1 9 ? -38.906 -46.625 -19.656 1 45.38 9 VAL B O 1
ATOM 1388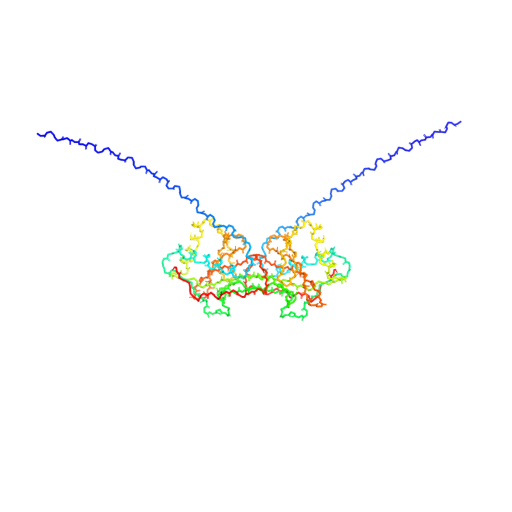 N N . PRO B 1 10 ? -39.312 -45.469 -21.547 1 43.66 10 PRO B N 1
ATOM 1389 C CA . PRO B 1 10 ? -38.156 -44.594 -21.422 1 43.66 10 PRO B CA 1
ATOM 1390 C C . PRO B 1 10 ? -38.219 -43.688 -20.172 1 43.66 10 PRO B C 1
ATOM 1392 O O . PRO B 1 10 ? -39.25 -43.156 -19.844 1 43.66 10 PRO B O 1
ATOM 1395 N N . GLY B 1 11 ? -37.5 -44.156 -19.047 1 40.03 11 GLY B N 1
ATOM 1396 C CA . GLY B 1 11 ? -37.375 -43.344 -17.844 1 40.03 11 GLY B CA 1
ATOM 1397 C C . GLY B 1 11 ? -37.031 -41.906 -18.109 1 40.03 11 GLY B C 1
ATOM 1398 O O . GLY B 1 11 ? -36.188 -41.625 -18.984 1 40.03 11 GLY B O 1
ATOM 1399 N N . ALA B 1 12 ? -38.031 -40.938 -17.938 1 39.09 12 ALA B N 1
ATOM 1400 C CA . ALA B 1 12 ? -37.812 -39.5 -17.953 1 39.09 12 ALA B CA 1
ATOM 1401 C C . ALA B 1 12 ? -36.625 -39.125 -17.078 1 39.09 12 ALA B C 1
ATOM 1403 O O . ALA B 1 12 ? -36.594 -39.438 -15.891 1 39.09 12 ALA B O 1
ATOM 1404 N N . LEU B 1 13 ? -35.438 -39.031 -17.656 1 40.88 13 LEU B N 1
ATOM 1405 C CA . LEU B 1 13 ? -34.312 -38.438 -16.938 1 40.88 13 LEU B CA 1
ATOM 1406 C C . LEU B 1 13 ? -34.688 -37.094 -16.375 1 40.88 13 LEU B C 1
ATOM 1408 O O . LEU B 1 13 ? -35 -36.156 -17.125 1 40.88 13 LEU B O 1
ATOM 1412 N N . LEU B 1 14 ? -35.281 -37.062 -15.203 1 40.5 14 LEU B N 1
ATOM 1413 C CA . LEU B 1 14 ? -35.375 -35.781 -14.516 1 40.5 14 LEU B CA 1
ATOM 1414 C C . LEU B 1 14 ? -34 -35.125 -14.438 1 40.5 14 LEU B C 1
ATOM 1416 O O . LEU B 1 14 ? -33.094 -35.625 -13.812 1 40.5 14 LEU B O 1
ATOM 1420 N N . ALA B 1 15 ? -33.781 -34.219 -15.414 1 38.75 15 ALA B N 1
ATOM 1421 C CA . ALA B 1 15 ? -32.656 -33.344 -15.297 1 38.75 15 ALA B CA 1
ATOM 1422 C C . ALA B 1 15 ? -32.688 -32.562 -13.992 1 38.75 15 ALA B C 1
ATOM 1424 O O . ALA B 1 15 ? -33.594 -31.75 -13.766 1 38.75 15 ALA B O 1
ATOM 1425 N N . ILE B 1 16 ? -32.25 -33.188 -12.93 1 40.91 16 ILE B N 1
ATOM 1426 C CA . ILE B 1 16 ? -32 -32.375 -11.742 1 40.91 16 ILE B CA 1
ATOM 1427 C C . ILE B 1 16 ? -31.156 -31.172 -12.109 1 40.91 16 ILE B C 1
ATOM 1429 O O . ILE B 1 16 ? -29.984 -31.312 -12.484 1 40.91 16 ILE B O 1
ATOM 1433 N N . LEU B 1 17 ? -31.797 -30.109 -12.461 1 37.97 17 LEU B N 1
ATOM 1434 C CA . LEU B 1 17 ? -31.078 -28.844 -12.453 1 37.97 17 LEU B CA 1
ATOM 1435 C C . LEU B 1 17 ? -30.391 -28.609 -11.117 1 37.97 17 LEU B C 1
ATOM 1437 O O . LEU B 1 17 ? -31.047 -28.406 -10.094 1 37.97 17 LEU B O 1
ATOM 1441 N N . ALA B 1 18 ? -29.266 -29.25 -10.922 1 36.03 18 ALA B N 1
ATOM 1442 C CA . ALA B 1 18 ? -28.438 -28.797 -9.812 1 36.03 18 ALA B CA 1
ATOM 1443 C C . ALA B 1 18 ? -28.359 -27.281 -9.773 1 36.03 18 ALA B C 1
ATOM 1445 O O . ALA B 1 18 ? -27.812 -26.656 -10.68 1 36.03 18 ALA B O 1
ATOM 1446 N N . PHE B 1 19 ? -29.344 -26.65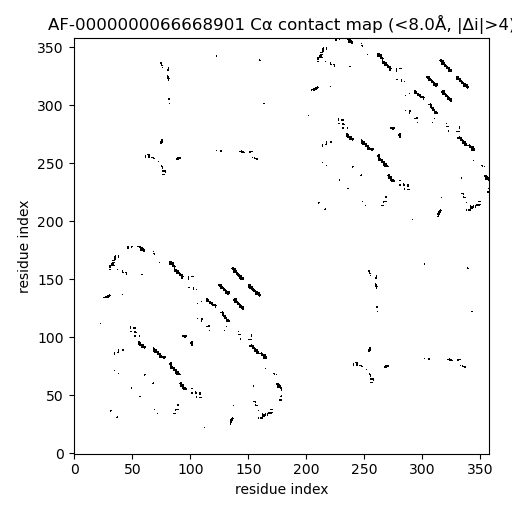6 -9.219 1 38.56 19 PHE B N 1
ATOM 1447 C CA . PHE B 1 19 ? -29.094 -25.281 -8.812 1 38.56 19 PHE B CA 1
ATOM 1448 C C . PHE B 1 19 ? -27.703 -25.141 -8.188 1 38.56 19 PHE B C 1
ATOM 1450 O O . PHE B 1 19 ? -27.453 -25.688 -7.113 1 38.56 19 PHE B O 1
ATOM 1457 N N . ALA B 1 20 ? -26.688 -25 -8.977 1 36.09 20 ALA B N 1
ATOM 1458 C CA . ALA B 1 20 ? -25.406 -24.578 -8.422 1 36.09 20 ALA B CA 1
ATOM 1459 C C . ALA B 1 20 ? -25.594 -23.562 -7.297 1 36.09 20 ALA B C 1
ATOM 1461 O O . ALA B 1 20 ? -26.25 -22.531 -7.484 1 36.09 20 ALA B O 1
ATOM 1462 N N . ALA B 1 21 ? -25.75 -23.984 -6.066 1 35.97 21 ALA B N 1
ATOM 1463 C CA . ALA B 1 21 ? -25.703 -23.062 -4.938 1 35.97 21 ALA B CA 1
ATOM 1464 C C . ALA B 1 21 ? -24.797 -21.875 -5.246 1 35.97 21 ALA B C 1
ATOM 1466 O O . ALA B 1 21 ? -23.75 -22.016 -5.859 1 35.97 21 ALA B O 1
ATOM 1467 N N . PRO B 1 22 ? -25.422 -20.719 -5.426 1 36.25 22 PRO B N 1
ATOM 1468 C CA . PRO B 1 22 ? -24.531 -19.578 -5.609 1 36.25 22 PRO B CA 1
ATOM 1469 C C . PRO B 1 22 ? -23.266 -19.688 -4.781 1 36.25 22 PRO B C 1
ATOM 1471 O O . PRO B 1 22 ? -23.281 -20.203 -3.662 1 36.25 22 PRO B O 1
ATOM 1474 N N . ALA B 1 23 ? -22.172 -20.078 -5.344 1 33.66 23 ALA B N 1
ATOM 1475 C CA . ALA B 1 23 ? -20.891 -20 -4.648 1 33.66 23 ALA B CA 1
ATOM 1476 C C . ALA B 1 23 ? -20.922 -18.953 -3.545 1 33.66 23 ALA B C 1
ATOM 1478 O O . ALA B 1 23 ? -21.406 -17.828 -3.76 1 33.66 23 ALA B O 1
ATOM 1479 N N . HIS B 1 24 ? -21.188 -19.25 -2.32 1 32.41 24 HIS B N 1
ATOM 1480 C CA . HIS B 1 24 ? -21.094 -18.375 -1.158 1 32.41 24 HIS B CA 1
ATOM 1481 C C . HIS B 1 24 ? -20.047 -17.281 -1.384 1 32.41 24 HIS B C 1
ATOM 1483 O O . HIS B 1 24 ? -18.875 -17.578 -1.645 1 32.41 24 HIS B O 1
ATOM 1489 N N . ALA B 1 25 ? -20.469 -16.25 -2.002 1 33.41 25 ALA B N 1
ATOM 1490 C CA . ALA B 1 25 ? -19.594 -15.086 -2.096 1 33.41 25 ALA B CA 1
ATOM 1491 C C . ALA B 1 25 ? -18.703 -14.969 -0.862 1 33.41 25 ALA B C 1
ATOM 1493 O O . ALA B 1 25 ? -19.172 -15.086 0.269 1 33.41 25 ALA B O 1
ATOM 1494 N N . ALA B 1 26 ? -17.562 -15.555 -0.887 1 37.84 26 ALA B N 1
ATOM 1495 C CA . ALA B 1 26 ? -16.656 -15.352 0.24 1 37.84 26 ALA B CA 1
ATOM 1496 C C . ALA B 1 26 ? -16.984 -14.062 0.979 1 37.84 26 ALA B C 1
ATOM 1498 O O . ALA B 1 26 ? -17.328 -13.047 0.357 1 37.84 26 ALA B O 1
ATOM 1499 N N . PRO B 1 27 ? -17.375 -14.07 2.154 1 38.47 27 PRO B N 1
ATOM 1500 C CA . PRO B 1 27 ? -17.703 -12.883 2.943 1 38.47 27 PRO B CA 1
ATOM 1501 C C . PRO B 1 27 ? -16.859 -11.664 2.547 1 38.47 27 PRO B C 1
ATOM 1503 O O . PRO B 1 27 ? -15.703 -11.812 2.156 1 38.47 27 PRO B O 1
ATOM 1506 N N . ALA B 1 28 ? -17.438 -10.695 1.972 1 42.81 28 ALA B N 1
ATOM 1507 C CA . ALA B 1 28 ? -16.859 -9.383 1.699 1 42.81 28 ALA B CA 1
ATOM 1508 C C . ALA B 1 28 ? -15.789 -9.031 2.729 1 42.81 28 ALA B C 1
ATOM 1510 O O . ALA B 1 28 ? -16.094 -8.836 3.908 1 42.81 28 ALA B O 1
ATOM 1511 N N . HIS B 1 29 ? -14.703 -9.812 2.648 1 50.28 29 HIS B N 1
ATOM 1512 C CA . HIS B 1 29 ? -13.711 -9.477 3.662 1 50.28 29 HIS B CA 1
ATOM 1513 C C . HIS B 1 29 ? -13.477 -7.969 3.73 1 50.28 29 HIS B C 1
ATOM 1515 O O . HIS B 1 29 ? -13.227 -7.332 2.707 1 50.28 29 HIS B O 1
ATOM 1521 N N . ALA B 1 30 ? -13.891 -7.359 4.777 1 63.47 30 ALA B N 1
ATOM 1522 C CA . ALA B 1 30 ? -13.633 -6.016 5.289 1 63.47 30 ALA B CA 1
ATOM 1523 C C . ALA B 1 30 ? -12.133 -5.723 5.328 1 63.47 30 ALA B C 1
ATOM 1525 O O . ALA B 1 30 ? -11.312 -6.633 5.191 1 63.47 30 ALA B O 1
ATOM 1526 N N . ALA B 1 31 ? -11.68 -4.578 5.219 1 75.94 31 ALA B N 1
ATOM 1527 C CA . ALA B 1 31 ? -10.32 -4.117 5.488 1 75.94 31 ALA B CA 1
ATOM 1528 C C . ALA B 1 31 ? -9.703 -4.879 6.656 1 75.94 31 ALA B C 1
ATOM 1530 O O . ALA B 1 31 ? -10.383 -5.172 7.645 1 75.94 31 ALA B O 1
ATOM 1531 N N . PRO B 1 32 ? -8.484 -5.477 6.43 1 87.44 32 PRO B N 1
ATOM 1532 C CA . PRO B 1 32 ? -7.855 -6.195 7.543 1 87.44 32 PRO B CA 1
ATOM 1533 C C . PRO B 1 32 ? -7.758 -5.352 8.812 1 87.44 32 PRO B C 1
ATOM 1535 O O . PRO B 1 32 ? -7.516 -4.145 8.734 1 87.44 32 PRO B O 1
ATOM 1538 N N . VAL B 1 33 ? -7.875 -6.027 9.891 1 86 33 VAL B N 1
ATOM 1539 C CA . VAL B 1 33 ? -7.84 -5.289 11.148 1 86 33 VAL B CA 1
ATOM 1540 C C . VAL B 1 33 ? -6.426 -5.309 11.719 1 86 33 VAL B C 1
ATOM 1542 O O . VAL B 1 33 ? -6.086 -4.5 12.586 1 86 33 VAL B O 1
ATOM 1545 N N . ASN B 1 34 ? -5.637 -6.316 11.281 1 88.94 34 ASN B N 1
ATOM 1546 C CA . ASN B 1 34 ? -4.238 -6.383 11.695 1 88.94 34 ASN B CA 1
ATOM 1547 C C . ASN B 1 34 ? -3.402 -7.203 10.719 1 88.94 34 ASN B C 1
ATOM 1549 O O . ASN B 1 34 ? -3.936 -7.762 9.758 1 88.94 34 ASN B O 1
ATOM 1553 N N . ALA B 1 35 ? -2.146 -7.297 11.039 1 93.06 35 ALA B N 1
ATOM 1554 C CA . ALA B 1 35 ? -1.203 -7.934 10.125 1 93.06 35 ALA B CA 1
ATOM 1555 C C . ALA B 1 35 ? -1.47 -9.43 10.016 1 93.06 35 ALA B C 1
ATOM 1557 O O . ALA B 1 35 ? -1.371 -10.008 8.93 1 93.06 35 ALA B O 1
ATOM 1558 N N . GLN B 1 36 ? -1.788 -10.078 11.133 1 95.81 36 GLN B N 1
ATOM 1559 C CA . GLN B 1 36 ? -2.035 -11.516 11.117 1 95.81 36 GLN B CA 1
ATOM 1560 C C . GLN B 1 36 ? -3.246 -11.852 10.258 1 95.81 36 GLN B C 1
ATOM 1562 O O . GLN B 1 36 ? -3.205 -12.797 9.461 1 95.81 36 GLN B O 1
ATOM 1567 N N . GLN B 1 37 ? -4.23 -11.102 10.398 1 94.44 37 GLN B N 1
ATOM 1568 C CA . GLN B 1 37 ? -5.426 -11.344 9.594 1 94.44 37 GLN B CA 1
ATOM 1569 C C . GLN B 1 37 ? -5.148 -11.125 8.109 1 94.44 37 GLN B C 1
ATOM 1571 O O . GLN B 1 37 ? -5.621 -11.891 7.27 1 94.44 37 GLN B O 1
ATOM 1576 N N . ALA B 1 38 ? -4.457 -10.055 7.805 1 95.5 38 ALA B N 1
ATOM 1577 C CA . ALA B 1 38 ? -4.086 -9.789 6.418 1 95.5 38 ALA B CA 1
ATOM 1578 C C . ALA B 1 38 ? -3.303 -10.961 5.828 1 95.5 38 ALA B C 1
ATOM 1580 O O . ALA B 1 38 ? -3.605 -11.43 4.73 1 95.5 38 ALA B O 1
ATOM 1581 N N . ARG B 1 39 ? -2.355 -11.406 6.59 1 96.19 39 ARG B N 1
ATOM 1582 C CA . ARG B 1 39 ? -1.531 -12.547 6.188 1 96.19 39 ARG B CA 1
ATOM 1583 C C . ARG B 1 39 ? -2.387 -13.781 5.945 1 96.19 39 ARG B C 1
ATOM 1585 O O . ARG B 1 39 ? -2.25 -14.445 4.914 1 96.19 39 ARG B O 1
ATOM 1592 N N . ASP B 1 40 ? -3.227 -14.109 6.836 1 96.88 40 ASP B N 1
ATOM 1593 C CA . ASP B 1 40 ? -4.051 -15.312 6.738 1 96.88 40 ASP B CA 1
ATOM 1594 C C . ASP B 1 40 ? -4.984 -15.242 5.531 1 96.88 40 ASP B C 1
ATOM 1596 O O . ASP B 1 40 ? -5.145 -16.234 4.812 1 96.88 40 ASP B O 1
ATOM 1600 N N . THR B 1 41 ? -5.559 -14.125 5.352 1 96.25 41 THR B N 1
ATOM 1601 C CA . THR B 1 41 ? -6.492 -13.953 4.242 1 96.25 41 THR B CA 1
ATOM 1602 C C . THR B 1 41 ? -5.77 -14.062 2.904 1 96.25 41 THR B C 1
ATOM 1604 O O . THR B 1 41 ? -6.246 -14.742 1.991 1 96.25 41 THR B O 1
ATOM 1607 N N . CYS B 1 42 ? -4.629 -13.445 2.803 1 96.44 42 CYS B N 1
ATOM 1608 C CA . CYS B 1 42 ? -3.84 -13.539 1.58 1 96.44 42 CYS B CA 1
ATOM 1609 C C . CYS B 1 42 ? -3.422 -14.977 1.309 1 96.44 42 CYS B C 1
ATOM 1611 O O . CYS B 1 42 ? -3.502 -15.445 0.172 1 96.44 42 CYS B O 1
ATOM 1613 N N . LEU B 1 43 ? -2.992 -15.648 2.326 1 97 43 LEU B N 1
ATOM 1614 C CA . LEU B 1 43 ? -2.598 -17.047 2.176 1 97 43 LEU B CA 1
ATOM 1615 C C . LEU B 1 43 ? -3.771 -17.891 1.697 1 97 43 LEU B C 1
ATOM 1617 O O . LEU B 1 43 ? -3.617 -18.734 0.806 1 97 43 LEU B O 1
ATOM 1621 N N . ASP B 1 44 ? -4.883 -17.641 2.258 1 97 44 ASP B N 1
ATOM 1622 C CA . ASP B 1 44 ? -6.074 -18.391 1.876 1 97 44 ASP B CA 1
ATOM 1623 C C . ASP B 1 44 ? -6.418 -18.156 0.405 1 97 44 ASP B C 1
ATOM 1625 O O . ASP B 1 44 ? -6.777 -19.109 -0.305 1 97 44 ASP B O 1
ATOM 1629 N N . TYR B 1 45 ? -6.316 -16.953 -0.067 1 97.25 45 TYR B N 1
ATOM 1630 C CA . TYR B 1 45 ? -6.641 -16.641 -1.455 1 97.25 45 TYR B CA 1
ATOM 1631 C C . TYR B 1 45 ? -5.656 -17.312 -2.406 1 97.25 45 TYR B C 1
ATOM 1633 O O . TYR B 1 45 ? -6.051 -17.812 -3.469 1 97.25 45 TYR B O 1
ATOM 1641 N N . LEU B 1 46 ? -4.387 -17.312 -2.039 1 97.88 46 LEU B N 1
ATOM 1642 C CA . LEU B 1 46 ? -3.406 -17.953 -2.904 1 97.88 46 LEU B CA 1
ATOM 1643 C C . LEU B 1 46 ? -3.631 -19.453 -2.955 1 97.88 46 LEU B C 1
ATOM 1645 O O . LEU B 1 46 ? -3.58 -20.062 -4.027 1 97.88 46 LEU B O 1
ATOM 1649 N N . LEU B 1 47 ? -3.918 -20.016 -1.808 1 98.06 47 LEU B N 1
ATOM 1650 C CA . LEU B 1 47 ? -4.176 -21.453 -1.754 1 98.06 47 LEU B CA 1
ATOM 1651 C C . LEU B 1 47 ? -5.445 -21.812 -2.523 1 98.06 47 LEU B C 1
ATOM 1653 O O . LEU B 1 47 ? -5.473 -22.797 -3.264 1 98.06 47 LEU B O 1
ATOM 1657 N N . GLN B 1 48 ? -6.438 -21.016 -2.342 1 98.12 48 GLN B N 1
ATOM 1658 C CA . GLN B 1 48 ? -7.668 -21.203 -3.102 1 98.12 48 GLN B CA 1
ATOM 1659 C C . GLN B 1 48 ? -7.391 -21.203 -4.602 1 98.12 48 GLN B C 1
ATOM 1661 O O . GLN B 1 48 ? -7.938 -22.016 -5.344 1 98.12 48 GLN B O 1
ATOM 1666 N N . THR B 1 49 ? -6.586 -20.328 -5.031 1 98.5 49 THR B N 1
ATOM 1667 C CA . THR B 1 49 ? -6.273 -20.172 -6.449 1 98.5 49 THR B CA 1
ATOM 1668 C C . THR B 1 49 ? -5.555 -21.406 -6.977 1 98.5 49 THR B C 1
ATOM 1670 O O . THR B 1 49 ? -6.008 -22.031 -7.938 1 98.5 49 THR B O 1
ATOM 1673 N N . ILE B 1 50 ? -4.488 -21.859 -6.285 1 98.44 50 ILE B N 1
ATOM 1674 C CA . ILE B 1 50 ? -3.707 -22.953 -6.863 1 98.44 50 ILE B CA 1
ATOM 1675 C C . ILE B 1 50 ? -4.465 -24.266 -6.703 1 98.44 50 ILE B C 1
ATOM 1677 O O . ILE B 1 50 ? -4.27 -25.203 -7.484 1 98.44 50 ILE B O 1
ATOM 1681 N N . ARG B 1 51 ? -5.395 -24.359 -5.766 1 98.06 51 ARG B N 1
ATOM 1682 C CA . ARG B 1 51 ? -6.203 -25.578 -5.605 1 98.06 51 ARG B CA 1
ATOM 1683 C C . ARG B 1 51 ? -7.188 -25.734 -6.762 1 98.06 51 ARG B C 1
ATOM 1685 O O . ARG B 1 51 ? -7.625 -26.844 -7.062 1 98.06 51 ARG B O 1
ATOM 1692 N N . ALA B 1 52 ? -7.527 -24.656 -7.391 1 98.25 52 ALA B N 1
ATOM 1693 C CA . ALA B 1 52 ? -8.453 -24.688 -8.516 1 98.25 52 ALA B CA 1
ATOM 1694 C C . ALA B 1 52 ? -7.711 -24.859 -9.836 1 98.25 52 ALA B C 1
ATOM 1696 O O . ALA B 1 52 ? -8.336 -24.938 -10.898 1 98.25 52 ALA B O 1
ATOM 1697 N N . MET B 1 53 ? -6.383 -24.906 -9.773 1 98.12 53 MET B N 1
ATOM 1698 C CA . MET B 1 53 ? -5.555 -25.047 -10.969 1 98.12 53 MET B CA 1
ATOM 1699 C C . MET B 1 53 ? -5.148 -26.5 -11.18 1 98.12 53 MET B C 1
ATOM 1701 O O . MET B 1 53 ? -5.383 -27.344 -10.312 1 98.12 53 MET B O 1
ATOM 1705 N N . PRO B 1 54 ? -4.656 -26.844 -12.375 1 96.12 54 PRO B N 1
ATOM 1706 C CA . PRO B 1 54 ? -4.27 -28.234 -12.648 1 96.12 54 PRO B CA 1
ATOM 1707 C C . PRO B 1 54 ? -3.281 -28.781 -11.617 1 96.12 54 PRO B C 1
ATOM 1709 O O . PRO B 1 54 ? -2.5 -28.016 -11.039 1 96.12 54 PRO B O 1
ATOM 1712 N N . GLU B 1 55 ? -3.273 -30.047 -11.469 1 95 55 GLU B N 1
ATOM 1713 C CA . GLU B 1 55 ? -2.352 -30.719 -10.555 1 95 55 GLU B CA 1
ATOM 1714 C C . GLU B 1 55 ? -0.9 -30.406 -10.914 1 95 55 GLU B C 1
ATOM 1716 O O . GLU B 1 55 ? -0.548 -30.344 -12.094 1 95 55 GLU B O 1
ATOM 1721 N N . GLY B 1 56 ? -0.059 -30.234 -9.891 1 95.5 56 GLY B N 1
ATOM 1722 C CA . GLY B 1 56 ? 1.352 -29.953 -10.117 1 95.5 56 GLY B CA 1
ATOM 1723 C C . GLY B 1 56 ? 1.707 -28.484 -9.992 1 95.5 56 GLY B C 1
ATOM 1724 O O . GLY B 1 56 ? 2.885 -28.125 -9.961 1 95.5 56 GLY B O 1
ATOM 1725 N N . THR B 1 57 ? 0.642 -27.641 -9.984 1 97.44 57 THR B N 1
ATOM 1726 C CA . THR B 1 57 ? 0.87 -26.203 -9.773 1 97.44 57 THR B CA 1
ATOM 1727 C C . THR B 1 57 ? 1.229 -25.922 -8.32 1 97.44 57 THR B C 1
ATOM 1729 O O . THR B 1 57 ? 0.618 -26.484 -7.402 1 97.44 57 THR B O 1
ATOM 1732 N N . TYR B 1 58 ? 2.27 -25.172 -8.148 1 97.44 58 TYR B N 1
ATOM 1733 C CA . TYR B 1 58 ? 2.645 -24.828 -6.773 1 97.44 58 TYR B CA 1
ATOM 1734 C C . TYR B 1 58 ? 3.336 -23.484 -6.715 1 97.44 58 TYR B C 1
ATOM 1736 O O . TYR B 1 58 ? 3.617 -22.875 -7.75 1 97.44 58 TYR B O 1
ATOM 1744 N N . LEU B 1 59 ? 3.479 -22.984 -5.504 1 96.44 59 LEU B N 1
ATOM 1745 C CA . LEU B 1 59 ? 4.105 -21.703 -5.25 1 96.44 59 LEU B CA 1
ATOM 1746 C C . LEU B 1 59 ? 5.43 -21.875 -4.512 1 96.44 59 LEU B C 1
ATOM 1748 O O . LEU B 1 59 ? 5.543 -22.719 -3.621 1 96.44 59 LEU B O 1
ATOM 1752 N N . GLU B 1 60 ? 6.355 -21.047 -4.945 1 94.31 60 GLU B N 1
ATOM 1753 C CA . GLU B 1 60 ? 7.664 -21.078 -4.297 1 94.31 60 GLU B CA 1
ATOM 1754 C C . GLU B 1 60 ? 8.219 -19.672 -4.094 1 94.31 60 GLU B C 1
ATOM 1756 O O . GLU B 1 60 ? 8.086 -18.812 -4.973 1 94.31 60 GLU B O 1
ATOM 1761 N N . ALA B 1 61 ? 8.836 -19.531 -2.971 1 91.19 61 ALA B N 1
ATOM 1762 C CA . ALA B 1 61 ? 9.508 -18.25 -2.74 1 91.19 61 ALA B CA 1
ATOM 1763 C C . ALA B 1 61 ? 10.508 -17.953 -3.854 1 91.19 61 ALA B C 1
ATOM 1765 O O . ALA B 1 61 ? 11.219 -18.844 -4.316 1 91.19 61 ALA B O 1
ATOM 1766 N N . ALA B 1 62 ? 10.445 -16.703 -4.293 1 83.44 62 ALA B N 1
ATOM 1767 C CA . ALA B 1 62 ? 11.398 -16.312 -5.32 1 83.44 62 ALA B CA 1
ATOM 1768 C C . ALA B 1 62 ? 12.828 -16.359 -4.781 1 83.44 62 ALA B C 1
ATOM 1770 O O . ALA B 1 62 ? 13.156 -15.664 -3.816 1 83.44 62 ALA B O 1
ATOM 1771 N N . PRO B 1 63 ? 13.648 -17.125 -5.402 1 76.25 63 PRO B N 1
ATOM 1772 C CA . PRO B 1 63 ? 15 -17.281 -4.867 1 76.25 63 PRO B CA 1
ATOM 1773 C C . PRO B 1 63 ? 15.836 -16.016 -4.965 1 76.25 63 PRO B C 1
ATOM 1775 O O . PRO B 1 63 ? 16.797 -15.844 -4.219 1 76.25 63 PRO B O 1
ATOM 1778 N N . ASP B 1 64 ? 15.547 -15.164 -5.828 1 74.06 64 ASP B N 1
ATOM 1779 C CA . ASP B 1 64 ? 16.359 -13.977 -6.086 1 74.06 64 ASP B CA 1
ATOM 1780 C C . ASP B 1 64 ? 15.766 -12.75 -5.395 1 74.06 64 ASP B C 1
ATOM 1782 O O . ASP B 1 64 ? 16.234 -11.633 -5.598 1 74.06 64 ASP B O 1
ATOM 1786 N N . SER B 1 65 ? 14.797 -13.055 -4.582 1 72.81 65 SER B N 1
ATOM 1787 C CA . SER B 1 65 ? 14.203 -11.922 -3.885 1 72.81 65 SER B CA 1
ATOM 1788 C C . SER B 1 65 ? 14.953 -11.617 -2.592 1 72.81 65 SER B C 1
ATOM 1790 O O . SER B 1 65 ? 15.352 -12.531 -1.87 1 72.81 65 SER B O 1
ATOM 1792 N N . SER B 1 66 ? 15.117 -10.266 -2.395 1 70.94 66 SER B N 1
ATOM 1793 C CA . SER B 1 66 ? 15.734 -9.852 -1.139 1 70.94 66 SER B CA 1
ATOM 1794 C C . SER B 1 66 ? 14.703 -9.781 -0.016 1 70.94 66 SER B C 1
ATOM 1796 O O . SER B 1 66 ? 15.062 -9.68 1.159 1 70.94 66 SER B O 1
ATOM 1798 N N . LEU B 1 67 ? 13.477 -9.977 -0.357 1 75.56 67 LEU B N 1
ATOM 1799 C CA . LEU B 1 67 ? 12.414 -9.914 0.634 1 75.56 67 LEU B CA 1
ATOM 1800 C C . LEU B 1 67 ? 11.773 -11.289 0.826 1 75.56 67 LEU B C 1
ATOM 1802 O O . LEU B 1 67 ? 11.695 -12.078 -0.116 1 75.56 67 LEU B O 1
ATOM 1806 N N . PRO B 1 68 ? 11.406 -11.5 2.117 1 85 68 PRO B N 1
ATOM 1807 C CA . PRO B 1 68 ? 10.586 -12.703 2.275 1 85 68 PRO B CA 1
ATOM 1808 C C . PRO B 1 68 ? 9.281 -12.641 1.484 1 85 68 PRO B C 1
ATOM 1810 O O . PRO B 1 68 ? 8.812 -11.547 1.153 1 85 68 PRO B O 1
ATOM 1813 N N . PRO B 1 69 ? 8.672 -13.82 1.245 1 90 69 PRO B N 1
ATOM 1814 C CA . PRO B 1 69 ? 7.449 -13.812 0.443 1 90 69 PRO B CA 1
ATOM 1815 C C . PRO B 1 69 ? 6.336 -12.977 1.072 1 90 69 PRO B C 1
ATOM 1817 O O . PRO B 1 69 ? 5.547 -12.359 0.358 1 90 69 PRO B O 1
ATOM 1820 N N . GLY B 1 70 ? 6.188 -13.047 2.396 1 93.25 70 GLY B N 1
ATOM 1821 C CA . GLY B 1 70 ? 5.215 -12.242 3.117 1 93.25 70 GLY B CA 1
ATOM 1822 C C . GLY B 1 70 ? 5.852 -11.188 4.008 1 93.25 70 GLY B C 1
ATOM 1823 O O . GLY B 1 70 ? 6.777 -11.484 4.766 1 93.25 70 GLY B O 1
ATOM 1824 N N . HIS B 1 71 ? 5.355 -9.922 3.848 1 90.62 71 HIS B N 1
ATOM 1825 C CA . HIS B 1 71 ? 5.922 -8.859 4.668 1 90.62 71 HIS B CA 1
ATOM 1826 C C . HIS B 1 71 ? 4.949 -7.691 4.809 1 90.62 71 HIS B C 1
ATOM 1828 O O . HIS B 1 71 ? 4.023 -7.547 4.004 1 90.62 71 HIS B O 1
ATOM 1834 N N . VAL B 1 72 ? 5.152 -6.906 5.836 1 90.19 72 VAL B N 1
ATOM 1835 C CA . VAL B 1 72 ? 4.375 -5.691 6.059 1 90.19 72 VAL B CA 1
ATOM 1836 C C . VAL B 1 72 ? 5.078 -4.504 5.402 1 90.19 72 VAL B C 1
ATOM 1838 O O . VAL B 1 72 ? 6.305 -4.496 5.27 1 90.19 72 VAL B O 1
ATOM 1841 N N . LEU B 1 73 ? 4.285 -3.545 4.969 1 86.81 73 LEU B N 1
ATOM 1842 C CA . LEU B 1 73 ? 4.75 -2.312 4.34 1 86.81 73 LEU B CA 1
ATOM 1843 C C . LEU B 1 73 ? 4.266 -1.091 5.113 1 86.81 73 LEU B C 1
ATOM 1845 O O . LEU B 1 73 ? 3.094 -0.715 5.02 1 86.81 73 LEU B O 1
ATOM 1849 N N . PRO B 1 74 ? 5.121 -0.448 5.828 1 82.81 74 PRO B N 1
ATOM 1850 C CA . PRO B 1 74 ? 4.695 0.722 6.602 1 82.81 74 PRO B CA 1
ATOM 1851 C C . PRO B 1 74 ? 4.426 1.942 5.727 1 82.81 74 PRO B C 1
ATOM 1853 O O . PRO B 1 74 ? 5.16 2.195 4.77 1 82.81 74 PRO B O 1
ATOM 1856 N N . THR B 1 75 ? 3.311 2.623 6.027 1 82.19 75 THR B N 1
ATOM 1857 C CA . THR B 1 75 ? 2.992 3.854 5.312 1 82.19 75 THR B CA 1
ATOM 1858 C C . THR B 1 75 ? 3.441 5.074 6.113 1 82.19 75 THR B C 1
ATOM 1860 O O . THR B 1 75 ? 3.584 5 7.336 1 82.19 75 THR B O 1
ATOM 1863 N N . GLY B 1 76 ? 3.615 6.203 5.406 1 75.06 76 GLY B N 1
ATOM 1864 C CA . GLY B 1 76 ? 3.916 7.465 6.066 1 75.06 76 GLY B CA 1
ATOM 1865 C C . GLY B 1 76 ? 5.234 7.445 6.816 1 75.06 76 GLY B C 1
ATOM 1866 O O . GLY B 1 76 ? 6.148 6.699 6.457 1 75.06 76 GLY B O 1
ATOM 1867 N N . THR B 1 77 ? 5.328 8.523 7.664 1 71.94 77 THR B N 1
ATOM 1868 C CA . THR B 1 77 ? 6.5 8.68 8.516 1 71.94 77 THR B CA 1
ATOM 1869 C C . THR B 1 77 ? 6.145 8.422 9.977 1 71.94 77 THR B C 1
ATOM 1871 O O . THR B 1 77 ? 5.062 8.797 10.438 1 71.94 77 THR B O 1
ATOM 1874 N N . GLY B 1 78 ? 6.609 7.176 10.516 1 64.25 78 GLY B N 1
ATOM 1875 C CA . GLY B 1 78 ? 6.242 6.793 11.867 1 64.25 78 GLY B CA 1
ATOM 1876 C C . GLY B 1 78 ? 7.391 6.898 12.852 1 64.25 78 GLY B C 1
ATOM 1877 O O . GLY B 1 78 ? 8.531 7.156 12.461 1 64.25 78 GLY B O 1
ATOM 1878 N N . SER B 1 79 ? 6.914 7.059 14.094 1 65.94 79 SER B N 1
ATOM 1879 C CA . SER B 1 79 ? 7.812 6.957 15.242 1 65.94 79 SER B CA 1
ATOM 1880 C C . SER B 1 79 ? 7.203 6.102 16.344 1 65.94 79 SER B C 1
ATOM 1882 O O . SER B 1 79 ? 6.148 5.496 16.156 1 65.94 79 SER B O 1
ATOM 1884 N N . ALA B 1 80 ? 7.984 5.922 17.344 1 62.78 80 ALA B N 1
ATOM 1885 C CA . ALA B 1 80 ? 7.496 5.172 18.5 1 62.78 80 ALA B CA 1
ATOM 1886 C C . ALA B 1 80 ? 6.176 5.742 19 1 62.78 80 ALA B C 1
ATOM 1888 O O . ALA B 1 80 ? 5.352 5.016 19.562 1 62.78 80 ALA B O 1
ATOM 1889 N N . PHE B 1 81 ? 5.875 6.969 18.781 1 69.69 81 PHE B N 1
ATOM 1890 C CA . PHE B 1 81 ? 4.703 7.648 19.312 1 69.69 81 PHE B CA 1
ATOM 1891 C C . PHE B 1 81 ? 3.67 7.895 18.219 1 69.69 81 PHE B C 1
ATOM 1893 O O . PHE B 1 81 ? 2.529 8.258 18.516 1 69.69 81 PHE B O 1
ATOM 1900 N N . LEU B 1 82 ? 4.074 7.586 17.047 1 76.5 82 LEU B N 1
ATOM 1901 C CA . LEU B 1 82 ? 3.242 7.758 15.859 1 76.5 82 LEU B CA 1
ATOM 1902 C C . LEU B 1 82 ? 3.162 6.465 15.055 1 76.5 82 LEU B C 1
ATOM 1904 O O . LEU B 1 82 ? 3.908 6.277 14.094 1 76.5 82 LEU B O 1
ATOM 1908 N N . PRO B 1 83 ? 2.18 5.66 15.594 1 76.31 83 PRO B N 1
ATOM 1909 C CA . PRO B 1 83 ? 2.105 4.41 14.836 1 76.31 83 PRO B CA 1
ATOM 1910 C C . PRO B 1 83 ? 1.79 4.637 13.359 1 76.31 83 PRO B C 1
ATOM 1912 O O . PRO B 1 83 ? 1.139 5.621 13.008 1 76.31 83 PRO B O 1
ATOM 1915 N N . ARG B 1 84 ? 2.34 3.811 12.539 1 77.44 84 ARG B N 1
ATOM 1916 C CA . ARG B 1 84 ? 2.107 3.875 11.102 1 77.44 84 ARG B CA 1
ATOM 1917 C C . ARG B 1 84 ? 1.117 2.801 10.664 1 77.44 84 ARG B C 1
ATOM 1919 O O . ARG B 1 84 ? 1.182 1.661 11.125 1 77.44 84 ARG B O 1
ATOM 1926 N N . ALA B 1 85 ? 0.243 3.268 9.812 1 81.56 85 ALA B N 1
ATOM 1927 C CA . ALA B 1 85 ? -0.539 2.227 9.148 1 81.56 85 ALA B CA 1
ATOM 1928 C C . ALA B 1 85 ? 0.346 1.363 8.25 1 81.56 85 ALA B C 1
ATOM 1930 O O . ALA B 1 85 ? 1.43 1.788 7.848 1 81.56 85 ALA B O 1
ATOM 1931 N N . GLU B 1 86 ? -0.083 0.197 8.109 1 87.31 86 GLU B N 1
ATOM 1932 C CA . GLU B 1 86 ? 0.716 -0.759 7.348 1 87.31 86 GLU B CA 1
ATOM 1933 C C . GLU B 1 86 ? -0.123 -1.457 6.281 1 87.31 86 GLU B C 1
ATOM 1935 O O . GLU B 1 86 ? -1.335 -1.615 6.441 1 87.31 86 GLU B O 1
ATOM 1940 N N . HIS B 1 87 ? 0.538 -1.818 5.215 1 90 87 HIS B N 1
ATOM 1941 C CA . HIS B 1 87 ? 0.023 -2.779 4.246 1 90 87 HIS B CA 1
ATOM 1942 C C . HIS B 1 87 ? 0.67 -4.148 4.426 1 90 87 HIS B C 1
ATOM 1944 O O . HIS B 1 87 ? 1.685 -4.273 5.117 1 90 87 HIS B O 1
ATOM 1950 N N . TYR B 1 88 ? 0.029 -5.105 3.945 1 92.75 88 TYR B N 1
ATOM 1951 C CA . TYR B 1 88 ? 0.621 -6.438 3.863 1 92.75 88 TYR B CA 1
ATOM 1952 C C . TYR B 1 88 ? 0.76 -6.883 2.412 1 92.75 88 TYR B C 1
ATOM 1954 O O . TYR B 1 88 ? -0.117 -6.613 1.587 1 92.75 88 TYR B O 1
ATOM 1962 N N . SER B 1 89 ? 1.849 -7.582 2.113 1 93.56 89 SER B N 1
ATOM 1963 C CA . SER B 1 89 ? 2.082 -8.141 0.786 1 93.56 89 SER B CA 1
ATOM 1964 C C . SER B 1 89 ? 2.611 -9.57 0.871 1 93.56 89 SER B C 1
ATOM 1966 O O . SER B 1 89 ? 3.484 -9.859 1.689 1 93.56 89 SER B O 1
ATOM 1968 N N . LEU B 1 90 ? 2.053 -10.375 0.039 1 94.62 90 LEU B N 1
ATOM 1969 C CA . LEU B 1 90 ? 2.445 -11.773 -0.115 1 94.62 90 LEU B CA 1
ATOM 1970 C C . LEU B 1 90 ? 2.631 -12.125 -1.587 1 94.62 90 LEU B C 1
ATOM 1972 O O . LEU B 1 90 ? 1.749 -11.859 -2.408 1 94.62 90 LEU B O 1
ATOM 1976 N N . GLY B 1 91 ? 3.801 -12.727 -1.909 1 93.81 91 GLY B N 1
ATOM 1977 C CA . GLY B 1 91 ? 4.043 -13.078 -3.299 1 93.81 91 GLY B CA 1
ATOM 1978 C C . GLY B 1 91 ? 4.992 -14.258 -3.461 1 93.81 91 GLY B C 1
ATOM 1979 O O . GLY B 1 91 ? 5.961 -14.383 -2.713 1 93.81 91 GLY B O 1
ATOM 1980 N N . TYR B 1 92 ? 4.688 -15.07 -4.48 1 93.62 92 TYR B N 1
ATOM 1981 C CA . TYR B 1 92 ? 5.48 -16.25 -4.824 1 93.62 92 TYR B CA 1
ATOM 1982 C C . TYR B 1 92 ? 5.691 -16.344 -6.328 1 93.62 92 TYR B C 1
ATOM 1984 O O . TYR B 1 92 ? 4.961 -15.719 -7.105 1 93.62 92 TYR B O 1
ATOM 1992 N N . ARG B 1 93 ? 6.691 -17.172 -6.652 1 92.75 93 ARG B N 1
ATOM 1993 C CA . ARG B 1 93 ? 6.684 -17.734 -8 1 92.75 93 ARG B CA 1
ATOM 1994 C C . ARG B 1 93 ? 5.594 -18.797 -8.148 1 92.75 93 ARG B C 1
ATOM 1996 O O . ARG B 1 93 ? 5.348 -19.578 -7.223 1 92.75 93 ARG B O 1
ATOM 2003 N N . LEU B 1 94 ? 4.992 -18.703 -9.234 1 95.38 94 LEU B N 1
ATOM 2004 C CA . LEU B 1 94 ? 3.99 -19.703 -9.594 1 95.38 94 LEU B CA 1
ATOM 2005 C C . LEU B 1 94 ? 4.539 -20.688 -10.625 1 95.38 94 LEU B C 1
ATOM 2007 O O . LEU B 1 94 ? 4.891 -20.281 -11.734 1 95.38 94 LEU B O 1
ATOM 2011 N N . LEU B 1 95 ? 4.48 -22 -10.219 1 95.38 95 LEU B N 1
ATOM 2012 C CA . LEU B 1 95 ? 5.125 -23 -11.055 1 95.38 95 LEU B CA 1
ATOM 2013 C C . LEU B 1 95 ? 4.141 -24.094 -11.453 1 95.38 95 LEU B C 1
ATOM 2015 O O . LEU B 1 95 ? 3.221 -24.406 -10.688 1 95.38 95 LEU B O 1
ATOM 2019 N N . GLY B 1 96 ? 4.379 -24.641 -12.609 1 95.62 96 GLY B N 1
ATOM 2020 C CA . GLY B 1 96 ? 3.596 -25.703 -13.195 1 95.62 96 GLY B CA 1
ATOM 2021 C C . GLY B 1 96 ? 4.129 -26.172 -14.539 1 95.62 96 GLY B C 1
ATOM 2022 O O . GLY B 1 96 ? 5.344 -26.312 -14.719 1 95.62 96 GLY B O 1
ATOM 2023 N N . ASP B 1 97 ? 3.256 -26.516 -15.469 1 94.44 97 ASP B N 1
ATOM 2024 C CA . ASP B 1 97 ? 3.641 -27.062 -16.766 1 94.44 97 ASP B CA 1
ATOM 2025 C C . ASP B 1 97 ? 4.488 -26.078 -17.562 1 94.44 97 ASP B C 1
ATOM 2027 O O . ASP B 1 97 ? 5.539 -26.438 -18.094 1 94.44 97 ASP B O 1
ATOM 2031 N N . SER B 1 98 ? 4.004 -24.875 -17.766 1 94 98 SER B N 1
ATOM 2032 C CA . SER B 1 98 ? 4.695 -23.766 -18.422 1 94 98 SER B CA 1
ATOM 2033 C C . SER B 1 98 ? 4.227 -22.422 -17.875 1 94 98 SER B C 1
ATOM 2035 O O . SER B 1 98 ? 3.176 -22.344 -17.234 1 94 98 SER B O 1
ATOM 2037 N N . SER B 1 99 ? 4.988 -21.422 -18.125 1 93.19 99 SER B N 1
ATOM 2038 C CA . SER B 1 99 ? 4.617 -20.094 -17.656 1 93.19 99 SER B CA 1
ATOM 2039 C C . SER B 1 99 ? 3.283 -19.656 -18.266 1 93.19 99 SER B C 1
ATOM 2041 O O . SER B 1 99 ? 2.434 -19.094 -17.562 1 93.19 99 SER B O 1
ATOM 2043 N N . SER B 1 100 ? 3.123 -19.875 -19.516 1 93.19 100 SER B N 1
ATOM 2044 C CA . SER B 1 100 ? 1.875 -19.5 -20.172 1 93.19 100 SER B CA 1
ATOM 2045 C C . SER B 1 100 ? 0.696 -20.297 -19.609 1 93.19 100 SER B C 1
ATOM 2047 O O . SER B 1 100 ? -0.398 -19.75 -19.453 1 93.19 100 SER B O 1
ATOM 2049 N N . ALA B 1 101 ? 0.925 -21.531 -19.344 1 95.69 101 ALA B N 1
ATOM 2050 C CA . ALA B 1 101 ? -0.143 -22.391 -18.844 1 95.69 101 ALA B CA 1
ATOM 2051 C C . ALA B 1 101 ? -0.595 -21.953 -17.453 1 95.69 101 ALA B C 1
ATOM 2053 O O . ALA B 1 101 ? -1.795 -21.906 -17.172 1 95.69 101 ALA B O 1
ATOM 2054 N N . VAL B 1 102 ? 0.374 -21.656 -16.641 1 97.31 102 VAL B N 1
ATOM 2055 C CA . VAL B 1 102 ? -0.028 -21.328 -15.281 1 97.31 102 VAL B CA 1
ATOM 2056 C C . VAL B 1 102 ? -0.635 -19.922 -15.25 1 97.31 102 VAL B C 1
ATOM 2058 O O . VAL B 1 102 ? -1.523 -19.641 -14.438 1 97.31 102 VAL B O 1
ATOM 2061 N N . TYR B 1 103 ? -0.177 -19.016 -16.062 1 96.94 103 TYR B N 1
ATOM 2062 C CA . TYR B 1 103 ? -0.794 -17.688 -16.172 1 96.94 103 TYR B CA 1
ATOM 2063 C C . TYR B 1 103 ? -2.254 -17.812 -16.594 1 96.94 103 TYR B C 1
ATOM 2065 O O . TYR B 1 103 ? -3.146 -17.297 -15.922 1 96.94 103 TYR B O 1
ATOM 2073 N N . GLY B 1 104 ? -2.467 -18.5 -17.703 1 97.5 104 GLY B N 1
ATOM 2074 C CA . GLY B 1 104 ? -3.828 -18.719 -18.156 1 97.5 104 GLY B CA 1
ATOM 2075 C C . GLY B 1 104 ? -4.676 -19.5 -17.172 1 97.5 104 GLY B C 1
ATOM 2076 O O . GLY B 1 104 ? -5.871 -19.219 -17.016 1 97.5 104 GLY B O 1
ATOM 2077 N N . GLY B 1 105 ? -4.066 -20.484 -16.516 1 98.38 105 GLY B N 1
ATOM 2078 C CA . GLY B 1 105 ? -4.7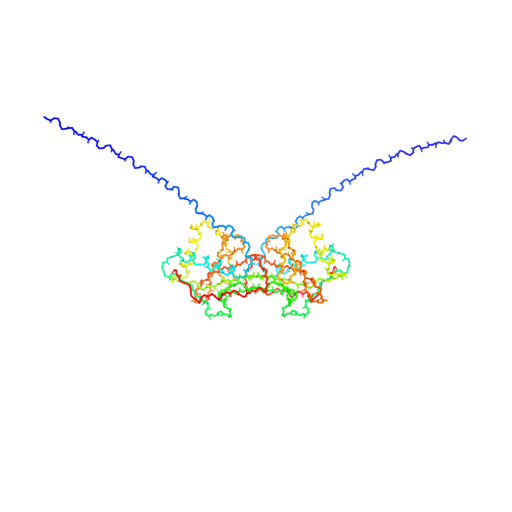62 -21.266 -15.5 1 98.38 105 GLY B CA 1
ATOM 2079 C C . GLY B 1 105 ? -5.223 -20.422 -14.328 1 98.38 105 GLY B C 1
ATOM 2080 O O . GLY B 1 105 ? -6.285 -20.688 -13.75 1 98.38 105 GLY B O 1
ATOM 2081 N N . THR B 1 106 ? -4.406 -19.453 -13.977 1 98.56 106 THR B N 1
ATOM 2082 C CA . THR B 1 106 ? -4.781 -18.562 -12.891 1 98.56 106 THR B CA 1
ATOM 2083 C C . THR B 1 106 ? -6.023 -17.75 -13.266 1 98.56 106 THR B C 1
ATOM 2085 O O . THR B 1 106 ? -6.965 -17.656 -12.477 1 98.56 106 THR B O 1
ATOM 2088 N N . GLU B 1 107 ? -6.027 -17.219 -14.445 1 98.56 107 GLU B N 1
ATOM 2089 C CA . GLU B 1 107 ? -7.188 -16.469 -14.906 1 98.56 107 GLU B CA 1
ATOM 2090 C C . GLU B 1 107 ? -8.438 -17.344 -14.938 1 98.56 107 GLU B C 1
ATOM 2092 O O . GLU B 1 107 ? -9.516 -16.906 -14.508 1 98.56 107 GLU B O 1
ATOM 2097 N N . ALA B 1 108 ? -8.289 -18.469 -15.438 1 98.62 108 ALA B N 1
ATOM 2098 C CA . ALA B 1 108 ? -9.422 -19.391 -15.516 1 98.62 108 ALA B CA 1
ATOM 2099 C C . ALA B 1 108 ? -9.953 -19.719 -14.125 1 98.62 108 ALA B C 1
ATOM 2101 O O . ALA B 1 108 ? -11.172 -19.797 -13.922 1 98.62 108 ALA B O 1
ATOM 2102 N N . ALA B 1 109 ? -9.031 -19.953 -13.219 1 98.62 109 ALA B N 1
ATOM 2103 C CA . ALA B 1 109 ? -9.445 -20.203 -11.836 1 98.62 109 ALA B CA 1
ATOM 2104 C C . ALA B 1 109 ? -10.25 -19.047 -11.281 1 98.62 109 ALA B C 1
ATOM 2106 O O . ALA B 1 109 ? -11.336 -19.234 -10.727 1 98.62 109 ALA B O 1
ATOM 2107 N N . TRP B 1 110 ? -9.789 -17.859 -11.461 1 98.62 110 TRP B N 1
ATOM 2108 C CA . TRP B 1 110 ? -10.445 -16.688 -10.93 1 98.62 110 TRP B CA 1
ATOM 2109 C C . TRP B 1 110 ? -11.805 -16.469 -11.586 1 98.62 110 TRP B C 1
ATOM 2111 O O . TRP B 1 110 ? -12.773 -16.094 -10.922 1 98.62 110 TRP B O 1
ATOM 2121 N N . GLU B 1 111 ? -11.891 -16.75 -12.859 1 98.19 111 GLU B N 1
ATOM 2122 C CA . GLU B 1 111 ? -13.188 -16.703 -13.531 1 98.19 111 GLU B CA 1
ATOM 2123 C C . GLU B 1 111 ? -14.164 -17.719 -12.945 1 98.19 111 GLU B C 1
ATOM 2125 O O . GLU B 1 111 ? -15.344 -17.422 -12.781 1 98.19 111 GLU B O 1
ATOM 2130 N N . SER B 1 112 ? -13.656 -18.812 -12.664 1 97.94 112 SER B N 1
ATOM 2131 C CA . SER B 1 112 ? -14.516 -19.859 -12.102 1 97.94 112 SER B CA 1
ATOM 2132 C C . SER B 1 112 ? -15.047 -19.453 -10.734 1 97.94 112 SER B C 1
ATOM 2134 O O . SER B 1 112 ? -16.094 -19.938 -10.297 1 97.94 112 SER B O 1
ATOM 2136 N N . PHE B 1 113 ? -14.273 -18.594 -9.992 1 97.75 113 PHE B N 1
ATOM 2137 C CA . PHE B 1 113 ? -14.711 -18.109 -8.695 1 97.75 113 PHE B CA 1
ATOM 2138 C C . PHE B 1 113 ? -15.742 -16.984 -8.859 1 97.75 113 PHE B C 1
ATOM 2140 O O . PHE B 1 113 ? -16.328 -16.531 -7.879 1 97.75 113 PHE B O 1
ATOM 2147 N N . GLY B 1 114 ? -15.883 -16.5 -10.117 1 97.25 114 GLY B N 1
ATOM 2148 C CA . GLY B 1 114 ? -16.781 -15.383 -10.383 1 97.25 114 GLY B CA 1
ATOM 2149 C C . GLY B 1 114 ? -16.125 -14.031 -10.156 1 97.25 114 GLY B C 1
ATOM 2150 O O . GLY B 1 114 ? -16.812 -13.023 -9.969 1 97.25 114 GLY B O 1
ATOM 2151 N N . TRP B 1 115 ? -14.812 -14.078 -10.086 1 96.44 115 TRP B N 1
ATOM 2152 C CA . TRP B 1 115 ? -14.102 -12.82 -9.883 1 96.44 115 TRP B CA 1
ATOM 2153 C C . TRP B 1 115 ? -13.891 -12.102 -11.211 1 96.44 115 TRP B C 1
ATOM 2155 O O . TRP B 1 115 ? -13.586 -12.734 -12.227 1 96.44 115 TRP B O 1
ATOM 2165 N N . GLU B 1 116 ? -14.031 -10.781 -11.211 1 96 116 GLU B N 1
ATOM 2166 C CA . GLU B 1 116 ? -13.82 -9.984 -12.414 1 96 116 GLU B CA 1
ATOM 2167 C C . GLU B 1 116 ? -12.336 -9.766 -12.68 1 96 116 GLU B C 1
ATOM 2169 O O . GLU B 1 116 ? -11.625 -9.203 -11.852 1 96 116 GLU B O 1
ATOM 2174 N N . LEU B 1 117 ? -11.938 -10.18 -13.922 1 97.5 117 LEU B N 1
ATOM 2175 C CA . LEU B 1 117 ? -10.547 -10.008 -14.312 1 97.5 117 LEU B CA 1
ATOM 2176 C C . LEU B 1 117 ? -10.289 -8.586 -14.789 1 97.5 117 LEU B C 1
ATOM 2178 O O . LEU B 1 117 ? -11.055 -8.047 -15.594 1 97.5 117 LEU B O 1
ATOM 2182 N N . VAL B 1 118 ? -9.203 -7.992 -14.289 1 93.06 118 VAL B N 1
ATOM 2183 C CA . VAL B 1 118 ? -8.719 -6.715 -14.789 1 93.06 118 VAL B CA 1
ATOM 2184 C C . VAL B 1 118 ? -7.344 -6.902 -15.43 1 93.06 118 VAL B C 1
ATOM 2186 O O . VAL B 1 118 ? -6.336 -7.031 -14.734 1 93.06 118 VAL B O 1
ATOM 2189 N N . ARG B 1 119 ? -7.312 -6.859 -16.688 1 94.06 119 ARG B N 1
ATOM 2190 C CA . ARG B 1 119 ? -6.055 -6.984 -17.406 1 94.06 119 ARG B CA 1
ATOM 2191 C C . ARG B 1 119 ? -5.391 -5.625 -17.594 1 94.06 119 ARG B C 1
ATOM 2193 O O . ARG B 1 119 ? -5.973 -4.723 -18.203 1 94.06 119 ARG B O 1
ATOM 2200 N N . LYS B 1 120 ? -4.227 -5.574 -17.109 1 86.94 120 LYS B N 1
ATOM 2201 C CA . LYS B 1 120 ? -3.504 -4.305 -17.141 1 86.94 120 LYS B CA 1
ATOM 2202 C C . LYS B 1 120 ? -2.758 -4.133 -18.469 1 86.94 120 LYS B C 1
ATOM 2204 O O . LYS B 1 120 ? -2.4 -5.117 -19.109 1 86.94 120 LYS B O 1
ATOM 2209 N N . PRO B 1 121 ? -2.543 -2.799 -18.781 1 84.94 121 PRO B N 1
ATOM 2210 C CA . PRO B 1 121 ? -1.601 -2.623 -19.891 1 84.94 121 PRO B CA 1
ATOM 2211 C C . PRO B 1 121 ? -0.225 -3.215 -19.594 1 84.94 121 PRO B C 1
ATOM 2213 O O . PRO B 1 121 ? 0.189 -3.273 -18.438 1 84.94 121 PRO B O 1
ATOM 2216 N N . PRO B 1 122 ? 0.459 -3.674 -20.656 1 84.81 122 PRO B N 1
ATOM 2217 C CA . PRO B 1 122 ? 1.784 -4.25 -20.422 1 84.81 122 PRO B CA 1
ATOM 2218 C C . PRO B 1 122 ? 2.758 -3.248 -19.797 1 84.81 122 PRO B C 1
ATOM 2220 O O . PRO B 1 122 ? 2.672 -2.049 -20.078 1 84.81 122 PRO B O 1
ATOM 2223 N N . TYR B 1 123 ? 3.664 -3.877 -19.016 1 80.56 123 TYR B N 1
ATOM 2224 C CA . TYR B 1 123 ? 4.781 -3.094 -18.516 1 80.56 123 TYR B CA 1
ATOM 2225 C C . TYR B 1 123 ? 5.738 -2.711 -19.641 1 80.56 123 TYR B C 1
ATOM 2227 O O . TYR B 1 123 ? 5.711 -3.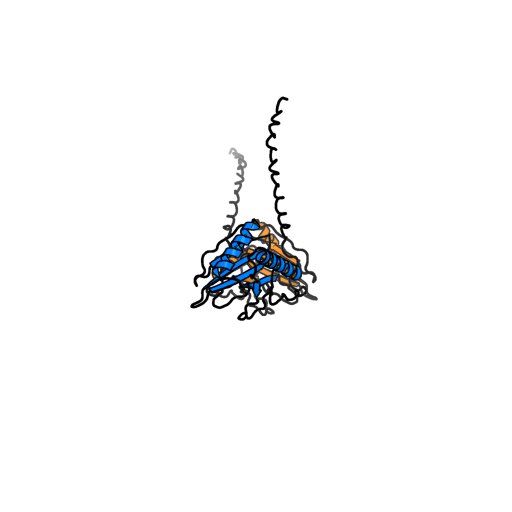309 -20.719 1 80.56 123 TYR B O 1
ATOM 2235 N N . PRO B 1 124 ? 6.555 -1.783 -19.312 1 74.75 124 PRO B N 1
ATOM 2236 C CA . PRO B 1 124 ? 7.512 -1.371 -20.344 1 74.75 124 PRO B CA 1
ATOM 2237 C C . PRO B 1 124 ? 8.414 -2.516 -20.812 1 74.75 124 PRO B C 1
ATOM 2239 O O . PRO B 1 124 ? 8.828 -2.547 -21.969 1 74.75 124 PRO B O 1
ATOM 2242 N N . ASN B 1 125 ? 8.711 -3.451 -20 1 78.62 125 ASN B N 1
ATOM 2243 C CA . ASN B 1 125 ? 9.602 -4.551 -20.344 1 78.62 125 ASN B CA 1
ATOM 2244 C C . ASN B 1 125 ? 8.844 -5.695 -21.016 1 78.62 125 ASN B C 1
ATOM 2246 O O . ASN B 1 125 ? 9.43 -6.734 -21.328 1 78.62 125 ASN B O 1
ATOM 2250 N N . GLY B 1 126 ? 7.449 -5.52 -21.172 1 84.12 126 GLY B N 1
ATOM 2251 C CA . GLY B 1 126 ? 6.648 -6.52 -21.859 1 84.12 126 GLY B CA 1
ATOM 2252 C C . GLY B 1 126 ? 5.906 -7.449 -20.922 1 84.12 126 GLY B C 1
ATOM 2253 O O . GLY B 1 126 ? 5.094 -8.266 -21.344 1 84.12 126 GLY B O 1
ATOM 2254 N N . ALA B 1 127 ? 6.148 -7.32 -19.641 1 88.06 127 ALA B N 1
ATOM 2255 C CA . ALA B 1 127 ? 5.441 -8.148 -18.656 1 88.06 127 ALA B CA 1
ATOM 2256 C C . ALA B 1 127 ? 3.945 -7.844 -18.656 1 88.06 127 ALA B C 1
ATOM 2258 O O . ALA B 1 127 ? 3.535 -6.711 -18.922 1 88.06 127 ALA B O 1
ATOM 2259 N N . THR B 1 128 ? 3.18 -8.891 -18.438 1 90.44 128 THR B N 1
ATOM 2260 C CA . THR B 1 128 ? 1.726 -8.773 -18.406 1 90.44 128 THR B CA 1
ATOM 2261 C C . THR B 1 128 ? 1.184 -9.133 -17.031 1 90.44 128 THR B C 1
ATOM 2263 O O . THR B 1 128 ? 1.689 -10.055 -16.391 1 90.44 128 THR B O 1
ATOM 2266 N N . GLU B 1 129 ? 0.134 -8.406 -16.672 1 92.06 129 GLU B N 1
ATOM 2267 C CA . GLU B 1 129 ? -0.438 -8.586 -15.344 1 92.06 129 GLU B CA 1
ATOM 2268 C C . GLU B 1 129 ? -1.964 -8.594 -15.398 1 92.06 129 GLU B C 1
ATOM 2270 O O . GLU B 1 129 ? -2.568 -7.777 -16.094 1 92.06 129 GLU B O 1
ATOM 2275 N N . THR B 1 130 ? -2.525 -9.57 -14.773 1 94.81 130 THR B N 1
ATOM 2276 C CA . THR B 1 130 ? -3.961 -9.586 -14.516 1 94.81 130 THR B CA 1
ATOM 2277 C C . THR B 1 130 ? -4.238 -9.492 -13.016 1 94.81 130 THR B C 1
ATOM 2279 O O . THR B 1 130 ? -3.562 -10.141 -12.211 1 94.81 130 THR B O 1
ATOM 2282 N N . GLN B 1 131 ? -5.281 -8.664 -12.672 1 93.12 131 GLN B N 1
ATOM 2283 C CA . GLN B 1 131 ? -5.633 -8.469 -11.266 1 93.12 131 GLN B CA 1
ATOM 2284 C C . GLN B 1 131 ? -7.082 -8.867 -11 1 93.12 131 GLN B C 1
ATOM 2286 O O . GLN B 1 131 ? -7.91 -8.875 -11.914 1 93.12 131 GLN B O 1
ATOM 2291 N N . VAL B 1 132 ? -7.285 -9.203 -9.742 1 94.94 132 VAL B N 1
ATOM 2292 C CA . VAL B 1 132 ? -8.656 -9.367 -9.25 1 94.94 132 VAL B CA 1
ATOM 2293 C C . VAL B 1 132 ? -8.773 -8.789 -7.848 1 94.94 132 VAL B C 1
ATOM 2295 O O . VAL B 1 132 ? -7.781 -8.664 -7.129 1 94.94 132 VAL B O 1
ATOM 2298 N N . ARG B 1 133 ? -10.008 -8.461 -7.512 1 92.12 133 ARG B N 1
ATOM 2299 C CA . ARG B 1 133 ? -10.367 -8.047 -6.156 1 92.12 133 ARG B CA 1
ATOM 2300 C C . ARG B 1 133 ? -11.477 -8.93 -5.594 1 92.12 133 ARG B C 1
ATOM 2302 O O . ARG B 1 133 ? -12.656 -8.633 -5.758 1 92.12 133 ARG B O 1
ATOM 2309 N N . PRO B 1 134 ? -11.008 -9.945 -4.922 1 93.25 134 PRO B N 1
ATOM 2310 C CA . PRO B 1 134 ? -12.008 -10.875 -4.395 1 93.25 134 PRO B CA 1
ATOM 2311 C C . PRO B 1 134 ? -12.906 -10.234 -3.34 1 93.25 134 PRO B C 1
ATOM 2313 O O . PRO B 1 134 ? -14.031 -10.695 -3.119 1 93.25 134 PRO B O 1
ATOM 2316 N N . ALA B 1 135 ? -12.43 -9.289 -2.607 1 86.5 135 ALA B N 1
ATOM 2317 C CA . ALA B 1 135 ? -13.117 -8.539 -1.558 1 86.5 135 ALA B CA 1
ATOM 2318 C C . ALA B 1 135 ? -12.523 -7.141 -1.4 1 86.5 135 ALA B C 1
ATOM 2320 O O . ALA B 1 135 ? -11.43 -6.863 -1.91 1 86.5 135 ALA B O 1
ATOM 2321 N N . ASP B 1 136 ? -13.273 -6.422 -0.633 1 78.75 136 ASP B N 1
ATOM 2322 C CA . ASP B 1 136 ? -12.734 -5.109 -0.294 1 78.75 136 ASP B CA 1
ATOM 2323 C C . ASP B 1 136 ? -11.453 -5.242 0.523 1 78.75 136 ASP B C 1
ATOM 2325 O O . ASP B 1 136 ? -11.344 -6.109 1.39 1 78.75 136 ASP B O 1
ATOM 2329 N N . GLY B 1 137 ? -10.508 -4.531 0.143 1 86.19 137 GLY B N 1
ATOM 2330 C CA . GLY B 1 137 ? -9.297 -4.43 0.95 1 86.19 137 GLY B CA 1
ATOM 2331 C C . GLY B 1 137 ? -8.18 -5.324 0.461 1 86.19 137 GLY B C 1
ATOM 2332 O O . GLY B 1 137 ? -7.07 -5.297 1.008 1 86.19 137 GLY B O 1
ATOM 2333 N N . TYR B 1 138 ? -8.516 -6.141 -0.568 1 91.38 138 TYR B N 1
ATOM 2334 C CA . TYR B 1 138 ? -7.477 -7.051 -1.049 1 91.38 138 TYR B CA 1
ATOM 2335 C C . TYR B 1 138 ? -7.371 -7.004 -2.568 1 91.38 138 TYR B C 1
ATOM 2337 O O . TYR B 1 138 ? -8.375 -6.824 -3.262 1 91.38 138 TYR B O 1
ATOM 2345 N N . LEU B 1 139 ? -6.184 -7.234 -3.025 1 92.31 139 LEU B N 1
ATOM 2346 C CA . LEU B 1 139 ? -5.852 -7.293 -4.445 1 92.31 139 LEU B CA 1
ATOM 2347 C C . LEU B 1 139 ? -4.953 -8.484 -4.742 1 92.31 139 LEU B C 1
ATOM 2349 O O . LEU B 1 139 ? -3.945 -8.695 -4.062 1 92.31 139 LEU B O 1
ATOM 2353 N N . LEU B 1 140 ? -5.371 -9.305 -5.703 1 95 140 LEU B N 1
ATOM 2354 C CA . LEU B 1 140 ? -4.508 -10.367 -6.215 1 95 140 LEU B CA 1
ATOM 2355 C C . LEU B 1 140 ? -4.016 -10.031 -7.617 1 95 140 LEU B C 1
ATOM 2357 O O . LEU B 1 140 ? -4.738 -9.422 -8.406 1 95 140 LEU B O 1
ATOM 2361 N N . ASP B 1 141 ? -2.811 -10.492 -7.855 1 93.5 141 ASP B N 1
ATOM 2362 C CA . ASP B 1 141 ? -2.344 -10.336 -9.227 1 93.5 141 ASP B CA 1
ATOM 2363 C C . ASP B 1 141 ? -1.505 -11.539 -9.664 1 93.5 141 ASP B C 1
ATOM 2365 O O . ASP B 1 141 ? -0.884 -12.203 -8.828 1 93.5 141 ASP B O 1
ATOM 2369 N N . VAL B 1 142 ? -1.553 -11.875 -10.883 1 95.44 142 VAL B N 1
ATOM 2370 C CA . VAL B 1 142 ? -0.639 -12.781 -11.578 1 95.44 142 VAL B CA 1
ATOM 2371 C C . VAL B 1 142 ? 0.142 -12.008 -12.641 1 95.44 142 VAL B C 1
ATOM 2373 O O . VAL B 1 142 ? -0.434 -11.219 -13.383 1 95.44 142 VAL B O 1
ATOM 2376 N N . LEU B 1 143 ? 1.428 -12.258 -12.586 1 92.75 143 LEU B N 1
ATOM 2377 C CA . LEU B 1 143 ? 2.307 -11.508 -13.469 1 92.75 143 LEU B CA 1
ATOM 2378 C C . LEU B 1 143 ? 3.201 -12.445 -14.273 1 92.75 143 LEU B C 1
ATOM 2380 O O . LEU B 1 143 ? 3.83 -13.344 -13.711 1 92.75 143 LEU B O 1
ATOM 2384 N N . LEU B 1 144 ? 3.121 -12.289 -15.516 1 93.06 144 LEU B N 1
ATOM 2385 C CA . LEU B 1 144 ? 4.035 -12.977 -16.422 1 93.06 144 LEU B CA 1
ATOM 2386 C C . LEU B 1 144 ? 5.203 -12.078 -16.797 1 93.06 144 LEU B C 1
ATOM 2388 O O . LEU B 1 144 ? 5.023 -11.086 -17.516 1 93.06 144 LEU B O 1
ATOM 2392 N N . GLY B 1 145 ? 6.312 -12.406 -16.219 1 88.06 145 GLY B N 1
ATOM 2393 C CA . GLY B 1 145 ? 7.523 -11.656 -16.516 1 88.06 145 GLY B CA 1
ATOM 2394 C C . GLY B 1 145 ? 8.242 -12.156 -17.75 1 88.06 145 GLY B C 1
ATOM 2395 O O . GLY B 1 145 ? 8.172 -13.344 -18.078 1 88.06 145 GLY B O 1
ATOM 2396 N N . VAL B 1 146 ? 8.852 -11.172 -18.438 1 79.94 146 VAL B N 1
ATOM 2397 C CA . VAL B 1 146 ? 9.555 -11.523 -19.672 1 79.94 146 VAL B CA 1
ATOM 2398 C C . VAL B 1 146 ? 11.039 -11.188 -19.531 1 79.94 146 VAL B C 1
ATOM 2400 O O . VAL B 1 146 ? 11.391 -10.055 -19.203 1 79.94 146 VAL B O 1
ATOM 2403 N N . GLY B 1 147 ? 11.867 -12.18 -19.5 1 72.75 147 GLY B N 1
ATOM 2404 C CA . GLY B 1 147 ? 13.305 -12 -19.641 1 72.75 147 GLY B CA 1
ATOM 2405 C C . GLY B 1 147 ? 13.852 -12.531 -20.938 1 72.75 147 GLY B C 1
ATOM 2406 O O . GLY B 1 147 ? 13.102 -12.984 -21.797 1 72.75 147 GLY B O 1
ATOM 2407 N N . ASN B 1 148 ? 15.125 -12.188 -21.172 1 65.5 148 ASN B N 1
ATOM 2408 C CA . ASN B 1 148 ? 15.758 -12.562 -22.422 1 65.5 148 ASN B CA 1
ATOM 2409 C C . ASN B 1 148 ? 15.562 -14.047 -22.734 1 65.5 148 ASN B C 1
ATOM 2411 O O . ASN B 1 148 ? 15.25 -14.406 -23.875 1 65.5 148 ASN B O 1
ATOM 2415 N N . GLU B 1 149 ? 15.734 -14.852 -21.781 1 67.75 149 GLU B N 1
ATOM 2416 C CA . GLU B 1 149 ? 15.695 -16.266 -22.109 1 67.75 149 GLU B CA 1
ATOM 2417 C C . GLU B 1 149 ? 14.711 -17.016 -21.234 1 67.75 149 GLU B C 1
ATOM 2419 O O . GLU B 1 149 ? 14.695 -18.25 -21.203 1 67.75 149 GLU B O 1
ATOM 2424 N N . TYR B 1 150 ? 13.945 -16.219 -20.531 1 70.31 150 TYR B N 1
ATOM 2425 C CA . TYR B 1 150 ? 13.031 -16.984 -19.688 1 70.31 150 TYR B CA 1
ATOM 2426 C C . TYR B 1 150 ? 11.82 -16.141 -19.281 1 70.31 150 TYR B C 1
ATOM 2428 O O . TYR B 1 150 ? 11.859 -14.914 -19.359 1 70.31 150 TYR B O 1
ATOM 2436 N N . THR B 1 151 ? 10.727 -16.891 -19.141 1 84.75 151 THR B N 1
ATOM 2437 C CA . THR B 1 151 ? 9.531 -16.281 -18.578 1 84.75 151 THR B CA 1
ATOM 2438 C C . THR B 1 151 ? 9.242 -16.844 -17.188 1 84.75 151 THR B C 1
ATOM 2440 O O . THR B 1 151 ? 9.617 -17.984 -16.891 1 84.75 151 THR B O 1
ATOM 2443 N N . ALA B 1 152 ? 8.867 -16 -16.297 1 89 152 ALA B N 1
ATOM 2444 C CA . ALA B 1 152 ? 8.445 -16.422 -14.953 1 89 152 ALA B CA 1
ATOM 2445 C C . ALA B 1 152 ? 7.086 -15.82 -14.602 1 89 152 ALA B C 1
ATOM 2447 O O . ALA B 1 152 ? 6.691 -14.789 -15.156 1 89 152 ALA B O 1
ATOM 2448 N N . VAL B 1 153 ? 6.402 -16.609 -13.773 1 92.94 153 VAL B N 1
ATOM 2449 C CA . VAL B 1 153 ? 5.094 -16.141 -13.336 1 92.94 153 VAL B CA 1
ATOM 2450 C C . VAL B 1 153 ? 5.078 -15.977 -11.82 1 92.94 153 VAL B C 1
ATOM 2452 O O . VAL B 1 153 ? 5.605 -16.828 -11.094 1 92.94 153 VAL B O 1
ATOM 2455 N N . THR B 1 154 ? 4.539 -14.875 -11.375 1 92.94 154 THR B N 1
ATOM 2456 C CA . THR B 1 154 ? 4.332 -14.688 -9.945 1 92.94 154 THR B CA 1
ATOM 2457 C C . THR B 1 154 ? 2.846 -14.562 -9.625 1 92.94 154 THR B C 1
ATOM 2459 O O . THR B 1 154 ? 2.062 -14.102 -10.461 1 92.94 154 THR B O 1
ATOM 2462 N N . LEU B 1 155 ? 2.467 -15.031 -8.508 1 95.25 155 LEU B N 1
ATOM 2463 C CA . LEU B 1 155 ? 1.151 -14.867 -7.906 1 95.25 155 LEU B CA 1
ATOM 2464 C C . LEU B 1 155 ? 1.259 -14.141 -6.566 1 95.25 155 LEU B C 1
ATOM 2466 O O . LEU B 1 155 ? 2.049 -14.531 -5.707 1 95.25 155 LEU B O 1
ATOM 2470 N N . SER B 1 156 ? 0.452 -13.055 -6.461 1 94.94 156 SER B N 1
ATOM 2471 C CA . SER B 1 156 ? 0.606 -12.25 -5.258 1 94.94 156 SER B CA 1
ATOM 2472 C C . SER B 1 156 ? -0.746 -11.781 -4.727 1 94.94 156 SER B C 1
ATOM 2474 O O . SER B 1 156 ? -1.743 -11.805 -5.449 1 94.94 156 SER B O 1
ATOM 2476 N N . CYS B 1 157 ? -0.763 -11.445 -3.473 1 95.19 157 CYS B N 1
ATOM 2477 C CA . CYS B 1 157 ? -1.873 -10.836 -2.746 1 95.19 157 CYS B CA 1
ATOM 2478 C C . CYS B 1 157 ? -1.39 -9.68 -1.876 1 95.19 157 CYS B C 1
ATOM 2480 O O . CYS B 1 157 ? -0.375 -9.805 -1.188 1 95.19 157 CYS B O 1
ATOM 2482 N N . SER B 1 158 ? -2.068 -8.578 -2.002 1 93.44 158 SER B N 1
ATOM 2483 C CA . SER B 1 158 ? -1.737 -7.438 -1.15 1 93.44 158 SER B CA 1
ATOM 2484 C C . SER B 1 158 ? -2.996 -6.754 -0.629 1 93.44 158 SER B C 1
ATOM 2486 O O . SER B 1 158 ? -4.074 -6.891 -1.215 1 93.44 158 SER B O 1
ATOM 2488 N N . THR B 1 159 ? -2.809 -6.043 0.473 1 91.56 159 THR B N 1
ATOM 2489 C CA . THR B 1 159 ? -3.926 -5.254 0.978 1 91.56 159 THR B CA 1
ATOM 2490 C C . THR B 1 159 ? -4.016 -3.914 0.255 1 91.56 159 THR B C 1
ATOM 2492 O O . THR B 1 159 ? -2.99 -3.293 -0.038 1 91.56 159 THR B O 1
ATOM 2495 N N . THR B 1 160 ? -5.246 -3.582 -0.044 1 85 160 THR B N 1
ATOM 2496 C CA . THR B 1 160 ? -5.461 -2.27 -0.643 1 85 160 THR B CA 1
ATOM 2497 C C . THR B 1 160 ? -5.84 -1.246 0.423 1 85 160 THR B C 1
ATOM 2499 O O . THR B 1 160 ? -5.77 -0.038 0.184 1 85 160 THR B O 1
ATOM 2502 N N . GLU B 1 161 ? -6.293 -1.801 1.53 1 82.5 161 GLU B N 1
ATOM 2503 C CA . GLU B 1 161 ? -6.543 -0.985 2.715 1 82.5 161 GLU B CA 1
ATOM 2504 C C . GLU B 1 161 ? -5.496 -1.243 3.793 1 82.5 161 GLU B C 1
ATOM 2506 O O . GLU B 1 161 ? -5.164 -2.395 4.082 1 82.5 161 GLU B O 1
ATOM 2511 N N . PRO B 1 162 ? -4.949 -0.11 4.297 1 85 162 PRO B N 1
ATOM 2512 C CA . PRO B 1 162 ? -3.977 -0.339 5.367 1 85 162 PRO B CA 1
ATOM 2513 C C . PRO B 1 162 ? -4.637 -0.709 6.695 1 85 162 PRO B C 1
ATOM 2515 O O . PRO B 1 162 ? -5.832 -0.467 6.883 1 85 162 PRO B O 1
ATOM 2518 N N . PHE B 1 163 ? -3.916 -1.319 7.543 1 86.56 163 PHE B N 1
ATOM 2519 C CA . PHE B 1 163 ? -4.312 -1.646 8.906 1 86.56 163 PHE B CA 1
ATOM 2520 C C . PHE B 1 163 ? -3.391 -0.968 9.914 1 86.56 163 PHE B C 1
ATOM 2522 O O . PHE B 1 163 ? -2.285 -0.548 9.57 1 86.56 163 PHE B O 1
ATOM 2529 N N . PRO B 1 164 ? -3.932 -0.87 11.133 1 81.69 164 PRO B N 1
ATOM 2530 C CA . PRO B 1 164 ? -3.07 -0.24 12.133 1 81.69 164 PRO B CA 1
ATOM 2531 C C . PRO B 1 164 ? -1.76 -0.995 12.344 1 81.69 164 PRO B C 1
ATOM 2533 O O . PRO B 1 164 ? -1.769 -2.217 12.523 1 81.69 164 PRO B O 1
ATOM 2536 N N . GLY B 1 165 ? -0.651 -0.227 12.297 1 81.25 165 GLY B N 1
ATOM 2537 C CA . GLY B 1 165 ? 0.66 -0.807 12.539 1 81.25 165 GLY B CA 1
ATOM 2538 C C . GLY B 1 165 ? 1.028 -0.856 14.008 1 81.25 165 GLY B C 1
ATOM 2539 O O . GLY B 1 165 ? 0.244 -0.441 14.867 1 81.25 165 GLY B O 1
ATOM 2540 N N . GLY B 1 166 ? 2.262 -1.441 14.227 1 74.81 166 GLY B N 1
ATOM 2541 C CA . GLY B 1 166 ? 2.805 -1.505 15.57 1 74.81 166 GLY B CA 1
ATOM 2542 C C . GLY B 1 166 ? 2.346 -2.729 16.344 1 74.81 166 GLY B C 1
ATOM 2543 O O . GLY B 1 166 ? 2.785 -2.957 17.469 1 74.81 166 GLY B O 1
ATOM 2544 N N . GLY B 1 167 ? 1.452 -3.428 15.773 1 77.12 167 GLY B N 1
ATOM 2545 C CA . GLY B 1 167 ? 1.051 -4.688 16.375 1 77.12 167 GLY B CA 1
ATOM 2546 C C . GLY B 1 167 ? 2.057 -5.805 16.156 1 77.12 167 GLY B C 1
ATOM 2547 O O . GLY B 1 167 ? 3.146 -5.57 15.633 1 77.12 167 GLY B O 1
ATOM 2548 N N . PRO B 1 168 ? 1.679 -6.941 16.719 1 85.25 168 PRO B N 1
ATOM 2549 C CA . PRO B 1 168 ? 2.576 -8.086 16.531 1 85.25 168 PRO B CA 1
ATOM 2550 C C . PRO B 1 168 ? 2.83 -8.406 15.062 1 85.25 168 PRO B C 1
ATOM 2552 O O . PRO B 1 168 ? 1.938 -8.234 14.227 1 85.25 168 PRO B O 1
ATOM 2555 N N . ALA B 1 169 ? 4.031 -8.797 14.844 1 89.12 169 ALA B N 1
ATOM 2556 C CA . ALA B 1 169 ? 4.344 -9.266 13.5 1 89.12 169 ALA B CA 1
ATOM 2557 C C . ALA B 1 169 ? 3.533 -10.508 13.148 1 89.12 169 ALA B C 1
ATOM 2559 O O . ALA B 1 169 ? 3.291 -11.359 14.008 1 89.12 169 ALA B O 1
ATOM 2560 N N . PRO B 1 170 ? 3.148 -10.602 11.906 1 94.5 170 PRO B N 1
ATOM 2561 C CA . PRO B 1 170 ? 2.447 -11.828 11.516 1 94.5 170 PRO B CA 1
ATOM 2562 C C . PRO B 1 170 ? 3.375 -13.039 11.445 1 94.5 170 PRO B C 1
ATOM 2564 O O . PRO B 1 170 ? 4.582 -12.891 11.25 1 94.5 170 PRO B O 1
ATOM 2567 N N . ALA B 1 171 ? 2.785 -14.258 11.617 1 95 171 ALA B N 1
ATOM 2568 C CA . ALA B 1 171 ? 3.557 -15.484 11.461 1 95 171 ALA B CA 1
ATOM 2569 C C . ALA B 1 171 ? 4.184 -15.57 10.07 1 95 171 ALA B C 1
ATOM 2571 O O . ALA B 1 171 ? 3.564 -15.172 9.078 1 95 171 ALA B O 1
ATOM 2572 N N . PRO B 1 172 ? 5.453 -16.094 10.023 1 93.5 172 PRO B N 1
ATOM 2573 C CA . PRO B 1 172 ? 6.039 -16.266 8.695 1 93.5 172 PRO B CA 1
ATOM 2574 C C . PRO B 1 172 ? 5.219 -17.203 7.805 1 93.5 172 PRO B C 1
ATOM 2576 O O . PRO B 1 172 ? 4.492 -18.062 8.305 1 93.5 172 PRO B O 1
ATOM 2579 N N . VAL B 1 173 ? 5.324 -16.969 6.531 1 95.31 173 VAL B N 1
ATOM 2580 C CA . VAL B 1 173 ? 4.645 -17.844 5.578 1 95.31 173 VAL B CA 1
ATOM 2581 C C . VAL B 1 173 ? 5.609 -18.922 5.09 1 95.31 173 VAL B C 1
ATOM 2583 O O . VAL B 1 173 ? 6.828 -18.734 5.117 1 95.31 173 VAL B O 1
ATOM 2586 N N . PRO B 1 174 ? 5.07 -20.094 4.637 1 94.25 174 PRO B N 1
ATOM 2587 C CA . PRO B 1 174 ? 5.945 -21.141 4.113 1 94.25 174 PRO B CA 1
ATOM 2588 C C . PRO B 1 174 ? 6.695 -20.719 2.854 1 94.25 174 PRO B C 1
ATOM 2590 O O . PRO B 1 174 ? 6.211 -19.875 2.098 1 94.25 174 PRO B O 1
ATOM 2593 N N . ALA B 1 175 ? 7.855 -21.375 2.695 1 93.19 175 ALA B N 1
ATOM 2594 C CA . ALA B 1 175 ? 8.648 -21.094 1.502 1 93.19 175 ALA B CA 1
ATOM 2595 C C . ALA B 1 175 ? 7.996 -21.688 0.256 1 93.19 175 ALA B C 1
ATOM 2597 O O . ALA B 1 175 ? 8.297 -21.281 -0.866 1 93.19 175 ALA B O 1
ATOM 2598 N N . THR B 1 176 ? 7.16 -22.734 0.55 1 95.44 176 THR B N 1
ATOM 2599 C CA . THR B 1 176 ? 6.445 -23.375 -0.54 1 95.44 176 THR B CA 1
ATOM 2600 C C . THR B 1 176 ? 4.992 -23.641 -0.154 1 95.44 176 THR B C 1
ATOM 2602 O O . THR B 1 176 ? 4.699 -24 0.991 1 95.44 176 THR B O 1
ATOM 2605 N N . LEU B 1 177 ? 4.129 -23.406 -1.128 1 96.44 177 LEU B N 1
ATOM 2606 C CA . LEU B 1 177 ? 2.721 -23.766 -0.987 1 96.44 177 LEU B CA 1
ATOM 260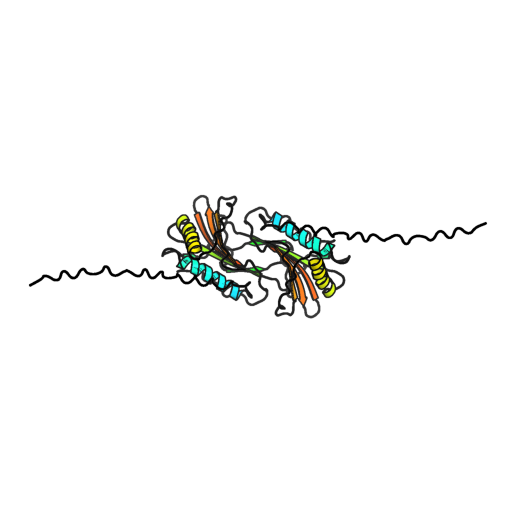7 C C . LEU B 1 177 ? 2.293 -24.734 -2.08 1 96.44 177 LEU B C 1
ATOM 2609 O O . LEU B 1 177 ? 2.475 -24.453 -3.268 1 96.44 177 LEU B O 1
ATOM 2613 N N . VAL B 1 178 ? 1.736 -25.781 -1.646 1 95.94 178 VAL B N 1
ATOM 2614 C CA . VAL B 1 178 ? 1.257 -26.797 -2.584 1 95.94 178 VAL B CA 1
ATOM 2615 C C . VAL B 1 178 ? -0.256 -26.953 -2.449 1 95.94 178 VAL B C 1
ATOM 2617 O O . VAL B 1 178 ? -0.842 -26.531 -1.446 1 95.94 178 VAL B O 1
ATOM 2620 N N . GLN B 1 179 ? -0.824 -27.453 -3.471 1 92.94 179 GLN B N 1
ATOM 2621 C CA . GLN B 1 179 ? -2.27 -27.656 -3.492 1 92.94 179 GLN B CA 1
ATOM 2622 C C . GLN B 1 179 ? -2.723 -28.531 -2.332 1 92.94 179 GLN B C 1
ATOM 2624 O O . GLN B 1 179 ? -1.972 -29.391 -1.869 1 92.94 179 GLN B O 1
#